Protein AF-X1B7K5-F1 (afdb_monomer)

Solvent-accessible surface area (backbone atoms only — not comparable to full-atom values): 12450 Å² total; per-residue (Å²): 112,70,67,58,55,54,50,53,52,48,42,58,51,44,72,74,32,97,50,28,46,80,51,83,64,75,50,72,41,57,56,67,60,36,50,75,73,24,50,74,76,71,66,44,48,46,47,36,28,35,20,78,72,79,65,53,61,42,54,48,93,78,49,95,52,90,44,31,90,88,76,65,29,58,51,48,78,73,40,83,40,67,28,62,40,76,49,60,59,69,98,57,88,46,84,90,22,42,30,26,44,31,64,53,66,62,64,48,51,64,80,37,43,68,60,48,39,61,78,68,66,59,60,86,61,34,32,42,34,37,67,46,69,25,25,36,57,59,79,68,68,45,75,71,89,80,32,56,48,65,49,75,46,79,49,71,52,74,47,63,59,80,91,48,44,69,60,51,50,55,49,50,53,51,53,56,54,48,51,46,44,75,72,66,50,57,69,92,81,57,59,77,45,74,54,51,84,92,72,45,56,97,88,52,93,75,56,72,48,112

InterPro domains:
  IPR002314 Aminoacyl-tRNA synthetase, class II (G/ P/ S/T) [PF00587] (97-195)
  IPR006195 Aminoacyl-tRNA synthetase, class II [PS50862] (1-210)
  IPR027031 Glycyl-tRNA synthetase/DNA polymerase subunit gamma-2 [PTHR10745] (66-167)
  IPR045864 Class II Aminoacyl-tRNA synthetase/Biotinyl protein ligase (BPL) and lipoyl protein ligase (LPL) [G3DSA:3.30.930.10] (1-210)
  IPR045864 Class II Aminoacyl-tRNA synthetase/Biotinyl protein ligase (BPL) and lipoyl protein ligase (LPL) [SSF55681] (2-210)

Secondary structure (DSSP, 8-state):
-HHHHHHHHHHHHHTS-TTEEEE---SEE-HHHHHHTTTTTTS-EEEEEEBTTT--EEEGGG-SSSB-TTT-PBBPPPEEEE-SEEEE-SSS-SSTTEEEE-S-SHHHHHHTHHHHHHHTT--SSEEEEEEEEEE---SS--TGGGS-SEEEEEEEEEE--GGGHHHHHHHHHHHHHHHHHHTT--GGG---EEPPTTTS-TT-SS-EE-

Sequence (210 aa):
MKNNIKKAWWQEMTRRQDDIVGLDAAILMSPKVWQASGHLTAGFADELVECKKCHHRFRKDFLEKNKCPDCGGELTKPRKFNLMMKTFVGPVENKASTAYLRAETCQGIYVNFKNILQSMRQKIPFGIAQIGKAFRNEINPKNFIYRTREFEQMEMQWFCHPKDASKFFNFWKKERLNWYLNLGIKKANLRIREVPKNELPHYAKRALDI

Foldseek 3Di:
DVVVVVVLLCCLQPVVDPFEAEDDFDQKDDVVLCVVVCLPPNDQWFFWKAFPPPRQIDGPVPDPDQADPPPRGGIDGTDTGRFWAWDFDDDDPDPVRIITGAQDDCSRVVVCVVVCCVVVVHDPFGKYKYKDKHATNDSDQDDPPPRDRIDIDIDMDTGHDPVCVVVVVVVVVVSVVVSCVVVVDDPVPDDKDWQDPVRDDPPDPTDIDD

Nearest PDB structures (foldseek):
  8u2q-assembly1_B  TM=9.671E-01  e=3.187E-25  Mycolicibacterium thermoresistibile ATCC 19527
  8slg-assembly1_B  TM=9.627E-01  e=5.775E-25  Mycolicibacterium thermoresistibile ATCC 19527
  8slf-assembly1_B  TM=9.759E-01  e=1.896E-24  Mycolicibacterium thermoresistibile ATCC 19527
  8slg-assembly1_A  TM=9.690E-01  e=2.012E-24  Mycolicibacterium thermoresistibile ATCC 19527
  8u2p-assembly1_A-2  TM=9.700E-01  e=7.469E-20  Mycobacterium tuberculosis

pLDDT: mean 92.2, std 6.35, range [61.28, 98.5]

Structure (mmCIF, N/CA/C/O backbone):
data_AF-X1B7K5-F1
#
_entry.id   AF-X1B7K5-F1
#
loop_
_atom_site.group_PDB
_atom_site.id
_atom_site.type_symbol
_atom_site.label_atom_id
_atom_site.label_alt_id
_atom_site.label_comp_id
_atom_site.label_asym_id
_atom_site.label_entity_id
_atom_site.label_seq_id
_atom_site.pdbx_PDB_ins_code
_atom_site.Cartn_x
_atom_site.Cartn_y
_atom_site.Cartn_z
_atom_site.occupancy
_atom_site.B_iso_or_equiv
_atom_site.auth_seq_id
_atom_site.auth_comp_id
_atom_site.auth_asym_id
_atom_site.auth_atom_id
_atom_site.pdbx_PDB_model_num
ATOM 1 N N . MET A 1 1 ? -21.025 -1.328 -8.981 1.00 91.25 1 MET A N 1
ATOM 2 C CA . MET A 1 1 ? -20.369 -2.302 -8.073 1.00 91.25 1 MET A CA 1
ATOM 3 C C . MET A 1 1 ? -19.168 -1.720 -7.318 1.00 91.25 1 MET A C 1
ATOM 5 O O . MET A 1 1 ? -19.252 -1.638 -6.102 1.00 91.25 1 MET A O 1
ATOM 9 N N . LYS A 1 2 ? -18.091 -1.259 -7.982 1.00 95.00 2 LYS A N 1
ATOM 10 C CA . LYS A 1 2 ? -16.869 -0.727 -7.324 1.00 95.00 2 LYS A CA 1
ATOM 11 C C . LYS A 1 2 ? -17.129 0.268 -6.179 1.00 95.00 2 LYS A C 1
ATOM 13 O O . LYS A 1 2 ? -16.618 0.095 -5.078 1.00 95.00 2 LYS A O 1
ATOM 18 N N . ASN A 1 3 ? -17.966 1.279 -6.421 1.00 97.12 3 ASN A N 1
ATOM 19 C CA . ASN A 1 3 ? -18.269 2.311 -5.421 1.00 97.12 3 ASN A CA 1
ATOM 20 C C . ASN A 1 3 ? -18.980 1.751 -4.177 1.00 97.12 3 ASN A C 1
ATOM 22 O O . ASN A 1 3 ? -18.756 2.255 -3.080 1.00 97.12 3 ASN A O 1
ATOM 26 N N . ASN A 1 4 ? -19.772 0.684 -4.323 1.00 97.38 4 ASN A N 1
ATOM 27 C CA . ASN A 1 4 ? -20.454 0.044 -3.196 1.00 97.38 4 ASN A CA 1
ATOM 28 C C . ASN A 1 4 ? -19.444 -0.653 -2.280 1.00 97.38 4 ASN A C 1
ATOM 30 O O . ASN A 1 4 ? -19.536 -0.514 -1.066 1.00 97.38 4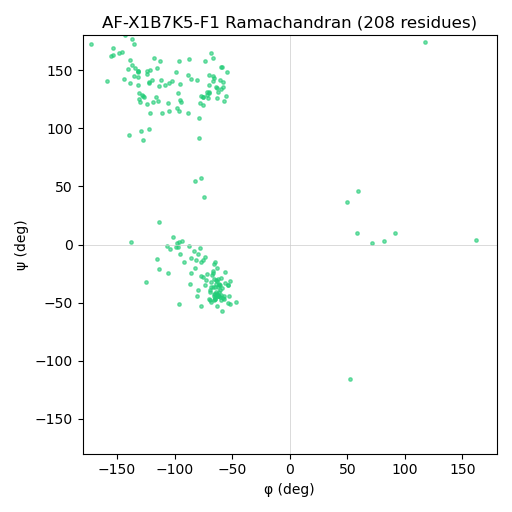 ASN A O 1
ATOM 34 N N . ILE A 1 5 ? -18.441 -1.324 -2.858 1.00 96.31 5 ILE A N 1
ATOM 35 C CA . ILE A 1 5 ? -17.359 -1.970 -2.101 1.00 96.31 5 ILE A CA 1
ATOM 36 C C . ILE A 1 5 ? -16.528 -0.917 -1.360 1.00 96.31 5 ILE A C 1
ATOM 38 O O . ILE A 1 5 ? -16.316 -1.048 -0.157 1.00 96.31 5 ILE A O 1
ATOM 42 N N . LYS A 1 6 ? -16.132 0.170 -2.044 1.00 97.38 6 LYS A N 1
ATOM 43 C CA . LYS A 1 6 ? -15.408 1.292 -1.417 1.00 97.38 6 LYS A CA 1
ATOM 44 C C . LYS A 1 6 ? -16.194 1.885 -0.248 1.00 97.38 6 LYS A C 1
ATOM 46 O O . LYS A 1 6 ? -15.639 2.082 0.827 1.00 97.38 6 LYS A O 1
ATOM 51 N N . LYS A 1 7 ? -17.492 2.142 -0.445 1.00 97.38 7 LYS A N 1
ATOM 52 C CA . LYS A 1 7 ? -18.372 2.684 0.596 1.00 97.38 7 LYS A CA 1
ATOM 53 C C . LYS A 1 7 ? -18.497 1.724 1.779 1.00 97.38 7 LYS A C 1
ATOM 55 O O . LYS A 1 7 ? -18.380 2.174 2.913 1.00 97.38 7 LYS A O 1
ATOM 60 N N . ALA A 1 8 ? -18.684 0.428 1.526 1.00 97.38 8 ALA A N 1
ATOM 61 C CA . ALA A 1 8 ? -18.783 -0.586 2.573 1.00 97.38 8 ALA A CA 1
ATOM 62 C C . ALA A 1 8 ? -17.490 -0.692 3.396 1.00 97.38 8 ALA A C 1
ATOM 64 O O . ALA A 1 8 ? -17.545 -0.716 4.622 1.00 97.38 8 ALA A O 1
ATOM 65 N N . TRP A 1 9 ? -16.326 -0.696 2.740 1.00 97.75 9 TRP A N 1
ATOM 66 C CA . TRP A 1 9 ? -15.037 -0.710 3.433 1.00 97.75 9 TRP A CA 1
ATOM 67 C C . TRP A 1 9 ? -14.806 0.575 4.231 1.00 97.75 9 TRP A C 1
ATOM 69 O O . TRP A 1 9 ? -14.404 0.518 5.387 1.00 97.75 9 TRP A O 1
ATOM 79 N N . TRP A 1 10 ? -15.109 1.739 3.648 1.00 97.62 10 TRP A N 1
ATOM 80 C CA . TRP A 1 10 ? -14.933 3.023 4.328 1.00 97.62 10 TRP A CA 1
ATOM 81 C C . TRP A 1 10 ? -15.814 3.138 5.569 1.00 97.62 10 TRP A C 1
ATOM 83 O O . TRP A 1 10 ? -15.346 3.584 6.612 1.00 97.62 10 TRP A O 1
ATOM 93 N N . GLN A 1 11 ? -17.076 2.705 5.481 1.00 96.31 11 GLN A N 1
ATOM 94 C CA . GLN A 1 11 ? -17.982 2.653 6.630 1.00 96.31 11 GLN A CA 1
ATOM 95 C C . GLN A 1 11 ? -17.452 1.723 7.724 1.00 96.31 11 GLN A C 1
ATOM 97 O O . GLN A 1 11 ? -17.460 2.107 8.890 1.00 96.31 11 GLN A O 1
ATOM 102 N N . GLU A 1 12 ? -16.955 0.544 7.347 1.00 96.19 12 GLU A N 1
ATOM 103 C CA . GLU A 1 12 ? -16.353 -0.407 8.282 1.00 96.19 12 GLU A CA 1
ATOM 104 C C . GLU A 1 12 ? -15.140 0.177 9.010 1.00 96.19 12 GLU A C 1
ATOM 106 O O . GLU A 1 12 ? -15.005 -0.004 10.213 1.00 96.19 12 GLU A O 1
ATOM 111 N N . MET A 1 13 ? -14.265 0.874 8.286 1.00 96.06 13 MET A N 1
ATOM 112 C CA . MET A 1 13 ? -13.037 1.415 8.860 1.00 96.06 13 MET A CA 1
ATOM 113 C C . MET A 1 13 ? -13.257 2.697 9.644 1.00 96.06 13 MET A C 1
ATOM 115 O O . MET A 1 13 ? -12.616 2.849 10.660 1.00 96.06 13 MET A O 1
ATOM 119 N N . THR A 1 14 ? -14.115 3.616 9.202 1.00 93.25 14 THR A N 1
ATOM 120 C CA . THR A 1 14 ? -14.156 4.984 9.769 1.00 93.25 14 THR A CA 1
ATOM 121 C C . THR A 1 14 ? -15.434 5.332 10.517 1.00 93.25 14 THR A C 1
ATOM 123 O O . THR A 1 14 ? -15.445 6.288 11.279 1.00 93.25 14 THR A O 1
ATOM 126 N N . ARG A 1 15 ? -16.543 4.622 10.270 1.00 89.75 15 ARG A N 1
ATOM 127 C CA . ARG A 1 15 ? -17.832 4.922 10.923 1.00 89.75 15 ARG A CA 1
ATOM 128 C C . ARG A 1 15 ? -18.204 3.924 12.006 1.00 89.75 15 ARG A C 1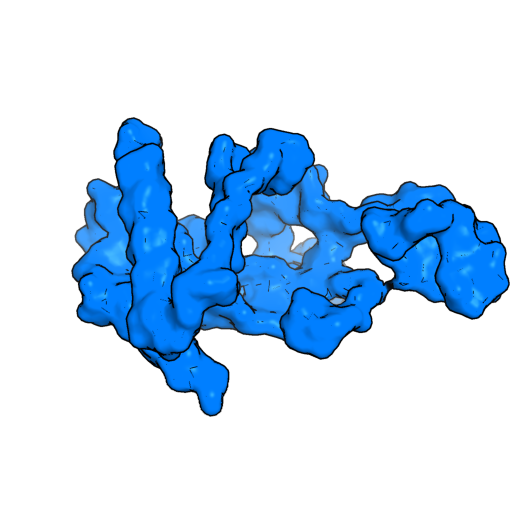
ATOM 130 O O . ARG A 1 15 ? -19.028 4.243 12.850 1.00 89.75 15 ARG A O 1
ATOM 137 N N . ARG A 1 16 ? -17.671 2.705 11.926 1.00 89.88 16 ARG A N 1
ATOM 138 C CA . ARG A 1 16 ? -17.885 1.637 12.914 1.00 89.88 16 ARG A CA 1
ATOM 139 C C . ARG A 1 16 ? -16.738 1.512 13.916 1.00 89.88 16 ARG A C 1
ATOM 141 O O . ARG A 1 16 ? -16.809 0.659 14.790 1.00 89.88 16 ARG A O 1
ATOM 148 N N . GLN A 1 17 ? -15.695 2.320 13.753 1.00 88.94 17 GLN A N 1
ATOM 149 C CA . GLN A 1 17 ? -14.533 2.378 14.628 1.00 88.94 17 GLN A CA 1
ATOM 150 C C . GLN A 1 17 ? -14.353 3.836 15.034 1.00 88.94 17 GLN A C 1
ATOM 152 O O . GLN A 1 17 ? -14.309 4.709 14.166 1.00 88.94 17 GLN A O 1
ATOM 157 N N . ASP A 1 18 ? -14.263 4.093 16.334 1.00 90.69 18 ASP A N 1
ATOM 158 C CA . ASP A 1 18 ? -14.131 5.454 16.870 1.00 90.69 18 ASP A CA 1
ATOM 159 C C . ASP A 1 18 ? -12.684 5.973 16.802 1.00 90.69 18 ASP A C 1
ATOM 161 O O . ASP A 1 18 ? -12.420 7.164 16.961 1.00 90.69 18 ASP A O 1
ATOM 165 N N . ASP A 1 19 ? -11.735 5.075 16.553 1.00 95.38 19 ASP A N 1
ATOM 166 C CA . ASP A 1 19 ? -10.294 5.285 16.650 1.00 95.38 19 ASP A CA 1
ATOM 167 C C . ASP A 1 19 ? -9.588 5.210 15.288 1.00 95.38 19 ASP A C 1
ATOM 169 O O . ASP A 1 19 ? -8.372 5.044 15.225 1.00 95.38 19 ASP A O 1
ATOM 173 N N . ILE A 1 20 ? -10.323 5.364 14.180 1.00 97.81 20 ILE A N 1
ATOM 174 C CA . ILE A 1 20 ? -9.756 5.395 12.826 1.00 97.81 20 ILE A CA 1
ATOM 175 C C . ILE A 1 20 ? -10.138 6.677 12.095 1.00 97.81 20 ILE A C 1
ATOM 177 O O . ILE A 1 20 ? -11.303 6.953 11.811 1.00 97.81 20 ILE A O 1
ATOM 181 N N . VAL A 1 21 ? -9.116 7.423 11.689 1.00 97.56 21 VAL A N 1
ATOM 182 C CA . VAL A 1 21 ? -9.263 8.664 10.927 1.00 97.56 21 VAL A CA 1
ATOM 183 C C . VAL A 1 21 ? -9.130 8.395 9.428 1.00 97.56 21 VAL A C 1
ATOM 185 O O . VAL A 1 21 ? -8.245 7.665 8.988 1.00 97.56 21 VAL A O 1
ATOM 188 N N . GLY A 1 22 ? -9.983 9.019 8.616 1.00 97.12 22 GLY A N 1
ATOM 189 C CA . GLY A 1 22 ? -9.843 9.010 7.158 1.00 97.12 22 GLY A CA 1
ATOM 190 C C . GLY A 1 22 ? -8.810 10.021 6.646 1.00 97.12 22 GLY A C 1
ATOM 191 O O . GLY A 1 22 ? -8.750 11.148 7.131 1.00 97.12 22 GLY A O 1
ATOM 192 N N . LEU A 1 23 ? -8.040 9.643 5.626 1.00 97.56 23 LEU A N 1
ATOM 193 C CA . LEU A 1 23 ? -7.095 10.507 4.912 1.00 97.56 23 LEU A CA 1
ATOM 194 C C . LEU A 1 23 ? -7.274 10.373 3.393 1.00 97.56 23 LEU A C 1
ATOM 196 O O . LEU A 1 23 ? -7.594 9.294 2.893 1.00 97.56 23 LEU A O 1
ATOM 200 N N . ASP A 1 24 ? -6.994 11.456 2.667 1.00 97.44 24 ASP A N 1
ATOM 201 C CA . ASP A 1 24 ? -6.735 11.436 1.225 1.00 97.44 24 ASP A CA 1
ATOM 202 C C . ASP A 1 24 ? -5.433 12.192 0.915 1.00 97.44 24 ASP A C 1
ATOM 204 O O . ASP A 1 24 ? -5.386 13.422 0.892 1.00 97.44 24 ASP A O 1
ATOM 208 N N . ALA A 1 25 ? -4.335 11.450 0.761 1.00 97.44 25 ALA A N 1
ATOM 209 C CA . ALA A 1 25 ? -3.028 12.009 0.441 1.00 97.44 25 ALA A CA 1
ATOM 210 C C . ALA A 1 25 ? -2.809 12.151 -1.074 1.00 97.44 25 ALA A C 1
ATOM 212 O O . ALA A 1 25 ? -3.395 11.434 -1.889 1.00 97.44 25 ALA A O 1
ATOM 213 N N . ALA A 1 26 ? -1.859 13.007 -1.454 1.00 96.88 26 ALA A N 1
ATOM 214 C CA . ALA A 1 26 ? -1.451 13.191 -2.844 1.00 96.88 26 ALA A CA 1
ATOM 215 C C . ALA A 1 26 ? -0.917 11.897 -3.498 1.00 96.88 26 ALA A C 1
ATOM 217 O O . ALA A 1 26 ? -0.375 11.003 -2.841 1.00 96.88 26 ALA A O 1
ATOM 218 N N . ILE A 1 27 ? -1.055 11.814 -4.826 1.00 97.50 27 ILE A N 1
ATOM 219 C CA . ILE A 1 27 ? -0.468 10.745 -5.653 1.00 97.50 27 ILE A CA 1
ATOM 220 C C . ILE A 1 27 ? 1.008 11.026 -5.947 1.00 97.50 27 ILE A C 1
ATOM 222 O O . ILE A 1 27 ? 1.831 10.113 -5.878 1.00 97.50 27 ILE A O 1
ATOM 226 N N . LEU A 1 28 ? 1.328 12.274 -6.296 1.00 96.88 28 LEU A N 1
ATOM 227 C CA . LEU A 1 28 ? 2.693 12.715 -6.556 1.00 96.88 28 LEU A CA 1
ATOM 228 C C . LEU A 1 28 ? 3.412 12.921 -5.229 1.00 96.88 28 LEU A C 1
ATOM 230 O O . LEU A 1 28 ? 2.973 13.711 -4.395 1.00 96.88 28 LEU A O 1
ATOM 234 N N . MET A 1 29 ? 4.522 12.213 -5.037 1.00 95.69 29 MET A N 1
ATOM 235 C CA . MET A 1 29 ? 5.291 12.281 -3.797 1.00 95.69 29 MET A CA 1
ATOM 236 C C . MET A 1 29 ? 6.783 12.476 -4.062 1.00 95.69 29 MET A C 1
ATOM 238 O O . MET A 1 29 ? 7.336 11.996 -5.057 1.00 95.69 29 MET A O 1
ATOM 242 N N . SER A 1 30 ? 7.435 13.171 -3.127 1.00 94.25 30 SER A N 1
ATOM 243 C CA . SER A 1 30 ? 8.867 13.466 -3.177 1.00 94.25 30 SER A CA 1
ATOM 244 C C . SER A 1 30 ? 9.714 12.183 -3.196 1.00 94.25 30 SER A C 1
ATOM 246 O O . SER A 1 30 ? 9.426 11.255 -2.435 1.00 94.25 30 SER A O 1
ATOM 248 N N . PRO A 1 31 ? 10.823 12.143 -3.961 1.00 94.12 31 PRO A N 1
ATOM 249 C CA . PRO A 1 31 ? 11.783 11.037 -3.951 1.00 94.12 31 PRO A CA 1
ATOM 250 C C . PRO A 1 31 ? 12.282 10.666 -2.554 1.00 94.12 31 PRO A C 1
ATOM 252 O O . PRO A 1 31 ? 12.540 9.495 -2.290 1.00 94.12 31 PRO A O 1
ATOM 255 N N . LYS A 1 32 ? 12.377 11.646 -1.644 1.00 94.38 32 LYS A N 1
ATOM 256 C CA . LYS A 1 32 ? 12.847 11.434 -0.268 1.00 94.38 32 LYS A CA 1
ATOM 257 C C . LYS A 1 32 ? 11.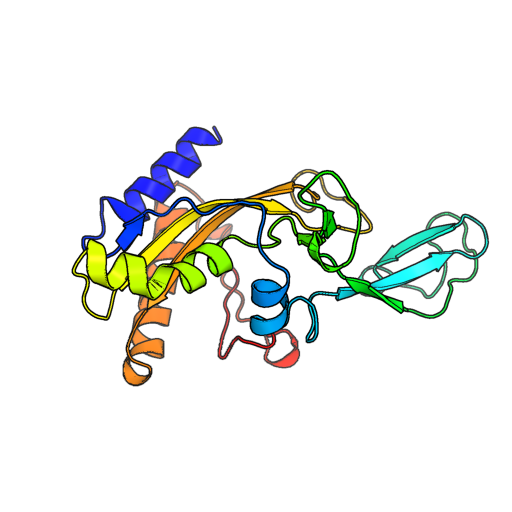965 10.450 0.507 1.00 94.38 32 LYS A C 1
ATOM 259 O O . LYS A 1 32 ? 12.485 9.656 1.282 1.00 94.38 32 LYS A O 1
ATOM 264 N N . VAL A 1 33 ? 10.653 10.449 0.256 1.00 95.00 33 VAL A N 1
ATOM 265 C CA . VAL A 1 33 ? 9.707 9.512 0.891 1.00 95.00 33 VAL A CA 1
ATOM 266 C C . VAL A 1 33 ? 10.002 8.073 0.458 1.00 95.00 33 VAL A C 1
ATOM 268 O O . VAL A 1 33 ? 10.042 7.149 1.271 1.00 95.00 33 VAL A O 1
ATOM 271 N N . TRP A 1 34 ? 10.284 7.880 -0.829 1.00 93.25 34 TRP A N 1
ATOM 272 C CA . TRP A 1 34 ? 10.566 6.567 -1.416 1.00 93.25 34 TRP A CA 1
ATOM 273 C C . TRP A 1 34 ? 11.977 6.059 -1.103 1.00 93.25 34 TRP A C 1
ATOM 275 O O . TRP A 1 34 ? 12.203 4.852 -1.046 1.00 93.25 34 TRP A O 1
ATOM 285 N N . GLN A 1 35 ? 12.929 6.965 -0.865 1.00 92.12 35 GLN A N 1
ATOM 286 C CA . GLN A 1 35 ? 14.242 6.621 -0.314 1.00 92.12 35 GLN A CA 1
ATOM 287 C C . GLN A 1 35 ? 14.117 6.154 1.138 1.00 92.12 35 GLN A C 1
ATOM 289 O O . GLN A 1 35 ? 14.614 5.082 1.468 1.00 92.12 35 GLN A O 1
ATOM 294 N N . ALA A 1 36 ? 13.408 6.914 1.980 1.00 92.38 36 ALA A N 1
ATOM 295 C CA . ALA A 1 36 ? 13.235 6.598 3.398 1.00 92.38 36 ALA A CA 1
ATOM 296 C C . ALA A 1 36 ? 12.493 5.271 3.632 1.00 92.38 36 ALA A C 1
ATOM 298 O O . ALA A 1 36 ? 12.843 4.521 4.536 1.00 92.38 36 ALA A O 1
ATOM 299 N N . SER A 1 37 ? 11.501 4.954 2.797 1.00 91.50 37 SER A N 1
ATOM 300 C CA . SER A 1 37 ? 10.759 3.682 2.862 1.00 91.50 37 SER A CA 1
ATOM 301 C C . SER A 1 37 ? 11.489 2.494 2.218 1.00 91.50 37 SER A C 1
ATOM 303 O O . SER A 1 37 ? 11.038 1.352 2.322 1.00 91.50 37 SER A O 1
ATOM 305 N N . GLY A 1 38 ? 12.610 2.737 1.533 1.00 89.12 38 GLY A N 1
ATOM 306 C CA . GLY A 1 38 ? 13.383 1.700 0.851 1.00 89.12 38 GLY A CA 1
ATOM 307 C C . GLY A 1 38 ? 12.858 1.301 -0.533 1.00 89.12 38 GLY A C 1
ATOM 308 O O . GLY A 1 38 ? 13.449 0.438 -1.178 1.00 89.12 38 GLY A O 1
ATOM 309 N N . HIS A 1 39 ? 11.808 1.942 -1.052 1.00 90.00 39 HIS A N 1
ATOM 310 C CA . HIS A 1 39 ? 11.288 1.664 -2.399 1.00 90.00 39 HIS A CA 1
ATOM 311 C C . HIS A 1 39 ? 12.310 1.960 -3.506 1.00 90.00 39 HIS A C 1
ATOM 313 O O . HIS A 1 39 ? 12.324 1.303 -4.546 1.00 90.00 39 HIS A O 1
ATOM 319 N N . LEU A 1 40 ? 13.206 2.926 -3.289 1.00 86.38 40 LEU A N 1
ATOM 320 C CA . LEU A 1 40 ? 14.266 3.241 -4.253 1.00 86.38 40 LEU A CA 1
ATOM 321 C C . LEU A 1 40 ? 15.579 2.482 -4.010 1.00 86.38 40 LEU A C 1
ATOM 323 O O . LEU A 1 40 ? 16.416 2.455 -4.908 1.00 86.38 40 LEU A O 1
ATOM 327 N N . THR A 1 41 ? 15.773 1.864 -2.839 1.00 74.62 41 THR A N 1
ATOM 328 C CA . THR A 1 41 ? 17.085 1.340 -2.406 1.00 74.62 41 THR A CA 1
ATOM 329 C C . THR A 1 41 ? 17.089 -0.142 -2.025 1.00 74.62 41 THR A C 1
ATOM 331 O O . THR A 1 41 ? 18.099 -0.806 -2.240 1.00 74.62 41 THR A O 1
ATOM 334 N N . ALA A 1 42 ? 15.993 -0.675 -1.479 1.00 61.28 42 ALA A N 1
ATOM 335 C CA . ALA A 1 42 ? 16.009 -1.912 -0.698 1.00 61.28 42 ALA A CA 1
ATOM 336 C C . ALA A 1 42 ? 15.229 -3.093 -1.297 1.00 61.28 42 ALA A C 1
ATOM 338 O O . ALA A 1 42 ? 15.426 -4.210 -0.830 1.00 61.28 42 ALA A O 1
ATOM 339 N N . GLY A 1 43 ? 14.383 -2.917 -2.322 1.00 64.88 43 GLY A N 1
ATOM 340 C CA . GLY A 1 43 ? 13.682 -4.093 -2.864 1.00 64.88 43 GLY A CA 1
ATOM 341 C C . GLY A 1 43 ? 12.431 -3.900 -3.710 1.00 64.88 43 GLY A C 1
ATOM 342 O O . GLY A 1 43 ? 11.855 -4.903 -4.111 1.00 64.88 43 GLY A O 1
ATOM 343 N N . PHE A 1 44 ? 11.998 -2.677 -4.037 1.00 72.56 44 PHE A N 1
ATOM 344 C CA . PHE A 1 44 ? 10.844 -2.490 -4.934 1.00 72.56 44 PHE A CA 1
ATOM 345 C C . PHE A 1 44 ? 11.243 -2.603 -6.415 1.00 72.56 44 PHE A C 1
ATOM 347 O O . PHE A 1 44 ? 11.066 -1.685 -7.221 1.00 72.56 44 PHE A O 1
ATOM 354 N N . ALA A 1 45 ? 11.875 -3.723 -6.754 1.00 80.25 45 ALA A N 1
ATOM 355 C CA . ALA A 1 45 ? 12.378 -3.997 -8.083 1.00 80.25 45 ALA A CA 1
ATOM 356 C C . ALA A 1 45 ? 12.236 -5.474 -8.429 1.00 80.25 45 ALA A C 1
ATOM 358 O O . ALA A 1 45 ? 12.507 -6.339 -7.601 1.00 80.25 45 ALA A O 1
ATOM 359 N N . ASP A 1 46 ? 11.900 -5.734 -9.683 1.00 82.06 46 ASP A N 1
ATOM 360 C CA . ASP A 1 46 ? 11.848 -7.082 -10.229 1.00 82.06 46 ASP A CA 1
ATOM 361 C C . ASP A 1 46 ? 13.135 -7.445 -10.960 1.00 82.06 46 ASP A C 1
ATOM 363 O O . ASP A 1 46 ? 13.842 -6.575 -11.480 1.00 82.06 46 ASP A O 1
ATOM 367 N N . GLU A 1 47 ? 13.389 -8.745 -11.099 1.00 85.62 47 GLU A N 1
ATOM 368 C CA . GLU A 1 47 ? 14.369 -9.240 -12.059 1.00 85.62 47 GLU A CA 1
ATOM 369 C C . GLU A 1 47 ? 13.769 -9.254 -13.472 1.00 85.62 47 GLU A C 1
ATOM 371 O O . GLU A 1 47 ? 12.899 -10.057 -13.812 1.00 85.62 47 GLU A O 1
ATOM 376 N N . LEU A 1 48 ? 14.256 -8.341 -14.305 1.00 88.12 48 LEU A N 1
ATOM 377 C CA . LEU A 1 48 ? 13.875 -8.170 -15.699 1.00 88.12 48 LEU A CA 1
ATOM 378 C C . LEU A 1 48 ? 14.881 -8.882 -16.605 1.00 88.12 48 LEU A C 1
ATOM 380 O O . LEU A 1 48 ? 16.087 -8.643 -16.512 1.00 88.12 48 LEU A O 1
ATOM 384 N N . VAL A 1 49 ? 14.377 -9.683 -17.538 1.00 89.69 49 VAL A N 1
ATOM 385 C CA . VAL A 1 49 ? 15.148 -10.254 -18.650 1.00 89.69 49 VAL A CA 1
ATOM 386 C C . VAL A 1 49 ? 14.542 -9.829 -19.983 1.00 89.69 49 VAL A C 1
ATOM 388 O O . VAL A 1 49 ? 13.339 -9.584 -20.087 1.00 89.69 49 VAL A O 1
ATOM 391 N N . GLU A 1 50 ? 15.378 -9.723 -21.008 1.00 90.94 50 GLU A N 1
ATOM 392 C CA . GLU A 1 50 ? 14.980 -9.344 -22.362 1.00 90.94 50 GLU A CA 1
ATOM 393 C C . GLU A 1 50 ? 15.379 -10.447 -23.345 1.00 90.94 50 GLU A C 1
ATOM 395 O O . GLU A 1 50 ? 16.459 -11.023 -23.232 1.00 90.94 50 GLU A O 1
ATOM 400 N N . CYS A 1 51 ? 14.518 -10.773 -24.307 1.00 91.19 51 CYS A N 1
ATOM 401 C CA . CYS A 1 51 ? 14.894 -11.682 -25.383 1.00 91.19 51 CYS A CA 1
ATOM 402 C C . CYS A 1 51 ? 15.804 -10.975 -26.388 1.00 91.19 51 CYS A C 1
ATOM 404 O O . CYS A 1 51 ? 15.410 -9.969 -26.968 1.00 91.19 51 CYS A O 1
ATOM 406 N N . LYS A 1 52 ? 16.973 -11.552 -26.682 1.00 91.75 52 LYS A N 1
ATOM 407 C CA . LYS A 1 52 ? 17.912 -11.002 -27.675 1.00 91.75 52 LYS A CA 1
ATOM 408 C C . LYS A 1 52 ? 17.375 -11.021 -29.116 1.00 91.75 52 LYS A C 1
ATOM 410 O O . LYS A 1 52 ? 17.943 -10.359 -29.970 1.00 91.75 52 LYS A O 1
ATOM 415 N N . LYS A 1 53 ? 16.323 -11.807 -29.394 1.00 91.75 53 LYS A N 1
ATOM 416 C CA . LYS A 1 53 ? 15.744 -11.978 -30.738 1.00 91.75 53 LYS A CA 1
ATOM 417 C C . LYS A 1 53 ? 14.540 -11.068 -30.990 1.00 91.75 53 LYS A C 1
ATOM 419 O O . LYS A 1 53 ? 14.498 -10.401 -32.012 1.00 91.75 53 LYS A O 1
ATOM 424 N N . CYS A 1 54 ? 13.551 -11.063 -30.092 1.00 91.81 54 CYS A N 1
ATOM 425 C CA . CYS A 1 54 ? 12.320 -10.276 -30.262 1.00 91.81 54 CYS A CA 1
ATOM 426 C C . CYS A 1 54 ? 12.236 -9.038 -29.358 1.00 91.81 54 CYS A C 1
ATOM 428 O O . CYS A 1 54 ? 11.239 -8.326 -29.405 1.00 91.81 54 CYS A O 1
ATOM 430 N N . HIS A 1 55 ? 13.232 -8.797 -28.499 1.00 89.44 55 HIS A N 1
ATOM 431 C CA . HIS A 1 55 ? 13.273 -7.684 -27.537 1.00 89.44 55 HIS A CA 1
ATOM 432 C C . HIS A 1 55 ? 12.109 -7.625 -26.538 1.00 89.44 55 HIS A C 1
ATOM 434 O O . HIS A 1 55 ? 11.981 -6.669 -25.767 1.00 89.44 55 HIS A O 1
ATOM 440 N N . HIS A 1 56 ? 11.276 -8.668 -26.483 1.00 87.94 56 HIS A N 1
ATOM 441 C CA . HIS A 1 56 ? 10.247 -8.783 -25.464 1.00 87.94 56 HIS A CA 1
ATOM 442 C C . HIS A 1 56 ? 10.875 -8.951 -24.085 1.00 87.94 56 HIS A C 1
ATOM 444 O O . HIS A 1 56 ? 11.906 -9.605 -23.899 1.00 87.94 56 HIS A O 1
ATOM 450 N N . ARG A 1 57 ? 10.216 -8.328 -23.115 1.00 89.12 57 ARG A N 1
ATOM 451 C CA . ARG A 1 57 ? 10.658 -8.220 -21.734 1.00 89.12 57 ARG A CA 1
ATOM 452 C C . ARG A 1 57 ? 9.787 -9.090 -20.849 1.00 89.12 57 ARG A C 1
ATOM 454 O O . ARG A 1 57 ? 8.564 -9.103 -20.991 1.00 89.12 57 ARG A O 1
ATOM 461 N N . PHE A 1 58 ? 10.432 -9.789 -19.929 1.00 86.75 58 PHE A N 1
ATOM 462 C CA . PHE A 1 58 ? 9.778 -10.724 -19.028 1.00 86.75 58 PHE A CA 1
ATOM 463 C C . PHE A 1 58 ? 10.304 -10.530 -17.612 1.00 86.75 58 PHE A C 1
ATOM 465 O O . PHE A 1 58 ? 11.493 -10.262 -17.410 1.00 86.75 58 PHE A O 1
ATOM 472 N N . ARG A 1 59 ? 9.424 -10.700 -16.625 1.00 84.75 59 ARG A N 1
ATOM 473 C CA . ARG A 1 59 ? 9.855 -10.907 -15.242 1.00 84.75 59 ARG A CA 1
ATOM 474 C C . ARG A 1 59 ? 10.383 -12.333 -15.104 1.00 84.75 59 ARG A C 1
ATOM 476 O O . ARG A 1 59 ? 9.684 -13.281 -15.463 1.00 84.75 59 ARG A O 1
ATOM 483 N N . LYS A 1 60 ? 11.603 -12.471 -14.590 1.00 84.44 60 LYS A N 1
ATOM 484 C CA . LYS A 1 60 ? 12.316 -13.748 -14.492 1.00 84.44 60 LYS A CA 1
ATOM 485 C C . LYS A 1 60 ? 11.552 -14.791 -13.674 1.00 84.44 60 LYS A C 1
ATOM 487 O O . LYS A 1 60 ? 11.511 -15.943 -14.080 1.00 84.44 60 LYS A O 1
ATOM 492 N N . ASP A 1 61 ? 10.876 -14.378 -12.604 1.00 82.56 61 ASP A N 1
ATOM 493 C CA . ASP A 1 61 ? 10.150 -15.289 -11.704 1.00 82.56 61 ASP A CA 1
ATOM 494 C C . ASP A 1 61 ? 8.957 -16.002 -12.365 1.00 82.56 61 ASP A C 1
ATOM 496 O O . ASP A 1 61 ? 8.446 -16.977 -11.823 1.00 82.56 61 ASP A O 1
ATOM 500 N N . PHE A 1 62 ? 8.500 -15.539 -13.537 1.00 81.31 62 PHE A N 1
ATOM 501 C CA . PHE A 1 62 ? 7.439 -16.204 -14.312 1.00 81.31 62 PHE A CA 1
ATOM 502 C C . PHE A 1 62 ? 7.959 -17.019 -15.490 1.00 81.31 62 PHE A C 1
ATOM 504 O O . PHE A 1 62 ? 7.163 -17.491 -16.302 1.00 81.31 62 PHE A O 1
ATOM 511 N N . LEU A 1 63 ? 9.274 -17.160 -15.623 1.00 83.31 63 LEU A N 1
ATOM 512 C CA . LEU A 1 63 ? 9.873 -17.989 -16.651 1.00 83.31 63 LEU A CA 1
ATOM 513 C C . LEU A 1 63 ? 10.241 -19.345 -16.059 1.00 83.31 63 LEU A C 1
ATOM 515 O O . LEU A 1 63 ? 11.108 -19.449 -15.201 1.00 83.31 63 LEU A O 1
ATOM 519 N N . GLU A 1 64 ? 9.616 -20.401 -16.573 1.00 78.44 64 GLU A N 1
ATOM 520 C CA . GLU A 1 64 ? 9.963 -21.781 -16.207 1.00 78.44 64 GLU A CA 1
ATOM 521 C C . GLU A 1 64 ? 11.308 -22.219 -16.806 1.00 78.44 64 GLU A C 1
ATOM 523 O O . GLU A 1 64 ? 11.976 -23.115 -16.294 1.00 78.44 64 GLU A O 1
ATOM 528 N N . LYS A 1 65 ? 11.710 -21.599 -17.922 1.00 80.69 65 LYS A N 1
ATOM 529 C CA . LYS A 1 65 ? 12.933 -21.910 -18.670 1.00 80.69 65 LYS A CA 1
ATOM 530 C C . LYS A 1 65 ? 13.687 -20.620 -18.976 1.00 80.69 65 LYS A C 1
ATOM 532 O O . LYS A 1 65 ? 13.076 -19.595 -19.260 1.00 80.69 65 LYS A O 1
ATOM 537 N N . ASN A 1 66 ? 15.015 -20.694 -19.052 1.00 82.12 66 ASN A N 1
ATOM 538 C CA . ASN A 1 66 ? 15.876 -19.581 -19.482 1.00 82.12 66 ASN A CA 1
ATOM 539 C C . ASN A 1 66 ? 15.823 -19.330 -21.009 1.00 82.12 66 ASN A C 1
ATOM 541 O O . ASN A 1 66 ? 16.846 -19.100 -21.651 1.00 82.12 66 ASN A O 1
ATOM 545 N N . LYS A 1 67 ? 14.632 -19.403 -21.612 1.00 88.69 67 LYS A N 1
ATOM 546 C CA . LYS A 1 67 ? 14.380 -19.133 -23.032 1.00 88.69 67 LYS A CA 1
ATOM 547 C C . LYS A 1 67 ? 13.143 -18.261 -23.182 1.00 88.69 67 LYS A C 1
ATOM 549 O O . LYS A 1 67 ? 12.235 -18.312 -22.357 1.00 88.69 67 LYS A O 1
ATOM 554 N N . CYS A 1 68 ? 13.103 -17.470 -24.249 1.00 87.25 68 CYS A N 1
ATOM 555 C CA . CYS A 1 68 ? 11.945 -16.646 -24.559 1.00 87.25 68 CYS A CA 1
ATOM 556 C C . CYS A 1 68 ? 10.710 -17.526 -24.829 1.00 87.25 68 CYS A C 1
ATOM 558 O O . CYS A 1 68 ? 10.786 -18.391 -25.706 1.00 87.25 68 CYS A O 1
ATOM 560 N N . PRO A 1 69 ? 9.581 -17.298 -24.135 1.00 88.31 69 PRO A N 1
ATOM 561 C CA . PRO A 1 69 ? 8.363 -18.081 -24.334 1.00 88.31 69 PRO A CA 1
ATOM 562 C C . PRO A 1 69 ? 7.727 -17.845 -25.711 1.00 88.31 69 PRO A C 1
ATOM 564 O O . PRO A 1 69 ? 7.073 -18.739 -26.232 1.00 88.31 69 PRO A O 1
ATOM 567 N N . ASP A 1 70 ? 7.959 -16.679 -26.318 1.00 88.50 70 ASP A N 1
ATOM 568 C CA . ASP A 1 70 ? 7.287 -16.291 -27.563 1.00 88.50 70 ASP A CA 1
ATOM 569 C C . ASP A 1 70 ? 8.018 -16.802 -28.815 1.00 88.50 70 ASP A C 1
ATOM 571 O O . ASP A 1 70 ? 7.390 -17.105 -29.823 1.00 88.50 70 ASP A O 1
ATOM 575 N N . CYS A 1 71 ? 9.354 -16.879 -28.781 1.00 90.50 71 CYS A N 1
ATOM 576 C CA . CYS A 1 71 ? 10.155 -17.207 -29.971 1.00 90.50 71 CYS A CA 1
ATOM 577 C C . CYS A 1 71 ? 11.311 -18.192 -29.731 1.00 90.50 71 CYS A C 1
ATOM 579 O O . CYS A 1 71 ? 12.095 -18.450 -30.647 1.00 90.50 71 CYS A O 1
ATOM 581 N N . GLY A 1 72 ? 11.478 -18.695 -28.504 1.00 89.25 72 GLY A N 1
ATOM 582 C CA . GLY A 1 72 ? 12.546 -19.630 -28.132 1.00 89.25 72 GLY A CA 1
ATOM 583 C C . GLY A 1 72 ? 13.959 -19.034 -28.068 1.00 89.25 72 GLY A C 1
ATOM 584 O O . GLY A 1 72 ? 14.907 -19.765 -27.781 1.00 89.25 72 GLY A O 1
ATOM 585 N N . GLY A 1 73 ? 14.116 -17.729 -28.324 1.00 90.00 73 GLY A N 1
ATOM 586 C CA . GLY A 1 73 ? 15.406 -17.035 -28.320 1.00 90.00 73 GLY A CA 1
ATOM 587 C C . GLY A 1 73 ? 16.074 -16.953 -26.942 1.00 90.00 73 GLY A C 1
ATOM 588 O O . GLY A 1 73 ? 15.423 -17.078 -25.902 1.00 90.00 73 GLY A O 1
ATOM 589 N N . GLU A 1 74 ? 17.384 -16.708 -26.942 1.00 92.44 74 GLU A N 1
ATOM 590 C CA . GLU A 1 74 ? 18.187 -16.533 -25.726 1.00 92.44 74 GLU A CA 1
ATOM 591 C C . GLU A 1 74 ? 17.795 -15.248 -24.971 1.00 92.44 74 GLU A C 1
ATOM 593 O O . GLU A 1 74 ? 17.452 -14.226 -25.578 1.00 92.44 74 GLU A O 1
ATOM 598 N N . LEU A 1 75 ? 17.849 -15.301 -23.640 1.00 92.69 75 LEU A N 1
ATOM 599 C CA . LEU A 1 75 ? 17.532 -14.185 -22.751 1.00 92.69 75 LEU A CA 1
ATOM 600 C C . LEU A 1 75 ? 18.806 -13.475 -22.274 1.00 92.69 75 LEU A C 1
ATOM 602 O O . LEU A 1 75 ? 19.861 -14.088 -22.112 1.00 92.69 75 LEU A O 1
ATOM 606 N N . THR A 1 76 ? 18.718 -12.170 -22.032 1.00 91.81 76 THR A N 1
ATOM 607 C CA . THR A 1 76 ? 19.795 -11.401 -21.399 1.00 91.81 76 THR A CA 1
ATOM 608 C C . THR A 1 76 ? 19.982 -11.804 -19.939 1.00 91.81 76 THR A C 1
ATOM 610 O O . THR A 1 76 ? 19.092 -12.380 -19.309 1.00 91.81 76 THR A O 1
ATOM 613 N N . LYS A 1 77 ? 21.124 -11.417 -19.356 1.00 90.19 77 LYS A N 1
ATOM 614 C CA . LYS A 1 77 ? 21.315 -11.517 -17.905 1.00 90.19 77 LYS A CA 1
ATOM 615 C C . LYS A 1 77 ? 20.219 -10.720 -17.173 1.00 90.19 77 LYS A C 1
ATOM 617 O O . LYS A 1 77 ? 19.872 -9.627 -17.637 1.00 90.19 77 LYS A O 1
ATOM 622 N N . PRO A 1 78 ? 19.684 -11.240 -16.055 1.00 89.06 78 PRO A N 1
ATOM 623 C CA . PRO A 1 78 ? 18.714 -10.520 -15.242 1.00 89.06 78 PRO A CA 1
ATOM 624 C C . PRO A 1 78 ? 19.266 -9.181 -14.755 1.00 89.06 78 PRO A C 1
ATOM 626 O O . PRO A 1 78 ? 20.403 -9.102 -14.288 1.00 89.06 78 PRO A O 1
ATOM 629 N N . ARG A 1 79 ? 18.449 -8.131 -14.847 1.00 86.50 79 ARG A N 1
ATOM 630 C CA . ARG A 1 79 ? 18.733 -6.803 -14.286 1.00 86.50 79 ARG A CA 1
ATOM 631 C C . ARG A 1 79 ? 17.608 -6.380 -13.353 1.00 86.50 79 ARG A C 1
ATOM 633 O O . ARG A 1 79 ? 16.450 -6.691 -13.613 1.00 86.50 79 ARG A O 1
ATOM 640 N N . LYS A 1 80 ? 17.935 -5.634 -12.297 1.00 84.25 80 LYS A N 1
ATOM 641 C CA . LYS A 1 80 ? 16.917 -5.069 -11.404 1.00 84.25 80 LYS A CA 1
ATOM 642 C C . LYS A 1 80 ? 16.169 -3.940 -12.109 1.00 84.25 80 LYS A C 1
ATOM 644 O O . LYS A 1 80 ? 16.790 -3.019 -12.637 1.00 84.25 80 LYS A O 1
ATOM 649 N N . PHE A 1 81 ? 14.845 -4.003 -12.093 1.00 83.50 81 PHE A N 1
ATOM 650 C CA . PHE A 1 81 ? 13.960 -2.998 -12.665 1.00 83.50 81 PHE A CA 1
ATOM 651 C C . PHE A 1 81 ? 13.037 -2.443 -11.585 1.00 83.50 81 PHE A C 1
ATOM 653 O O . PHE A 1 81 ? 12.204 -3.173 -11.057 1.00 83.50 81 PHE A O 1
ATOM 660 N N . ASN A 1 82 ? 13.197 -1.162 -11.241 1.00 84.62 82 ASN A N 1
ATOM 661 C CA . ASN A 1 82 ? 12.369 -0.523 -10.220 1.00 84.62 82 ASN A CA 1
ATOM 662 C C . ASN A 1 82 ? 10.933 -0.335 -10.733 1.00 84.62 82 ASN A C 1
ATOM 664 O O . ASN A 1 82 ? 10.719 0.185 -11.829 1.00 84.62 82 ASN A O 1
ATOM 668 N N . LEU A 1 83 ? 9.962 -0.744 -9.921 1.00 87.81 83 LEU A N 1
ATOM 669 C CA . LEU A 1 83 ? 8.542 -0.697 -10.259 1.00 87.81 83 LEU A CA 1
ATOM 670 C C . LEU A 1 83 ? 7.888 0.673 -10.015 1.00 87.81 83 LEU A C 1
ATOM 672 O O . LEU A 1 83 ? 6.725 0.863 -10.365 1.00 87.81 83 LEU A O 1
ATOM 676 N N . MET A 1 84 ? 8.591 1.641 -9.431 1.00 92.88 84 MET A N 1
ATOM 677 C CA . MET A 1 84 ? 8.090 3.004 -9.256 1.00 92.88 84 MET A CA 1
ATOM 678 C C . MET A 1 84 ? 7.995 3.730 -10.603 1.00 92.88 84 MET A C 1
ATOM 680 O O . MET A 1 84 ? 8.921 3.703 -11.416 1.00 92.88 84 MET A O 1
ATOM 684 N N . MET A 1 85 ? 6.900 4.458 -10.820 1.00 93.81 85 MET A N 1
ATOM 685 C CA . MET A 1 85 ? 6.762 5.341 -11.979 1.00 93.81 85 MET A CA 1
ATOM 686 C C . MET A 1 85 ? 7.315 6.729 -11.659 1.00 93.81 85 MET A C 1
ATOM 688 O O . MET A 1 85 ? 6.772 7.450 -10.819 1.00 93.81 85 MET A O 1
ATOM 692 N N . LYS A 1 86 ? 8.410 7.091 -12.329 1.00 93.25 86 LYS A N 1
ATOM 693 C CA . LYS A 1 86 ? 9.075 8.389 -12.194 1.00 93.25 86 LYS A CA 1
ATOM 694 C C . LYS A 1 86 ? 8.430 9.429 -13.111 1.00 93.25 86 LYS A C 1
ATOM 696 O O . LYS A 1 86 ? 8.093 9.122 -14.248 1.00 93.25 86 LYS A O 1
ATOM 701 N N . THR A 1 87 ? 8.322 10.659 -12.625 1.00 94.50 87 THR A N 1
ATOM 702 C CA . THR A 1 87 ? 7.909 11.837 -13.397 1.00 94.50 87 THR A CA 1
ATOM 703 C C . THR A 1 87 ? 8.687 13.079 -12.940 1.00 94.50 87 THR A C 1
ATOM 705 O O . THR A 1 87 ? 9.522 12.993 -12.033 1.00 94.50 87 THR A O 1
ATOM 708 N N . PHE A 1 88 ? 8.423 14.230 -13.552 1.00 93.00 88 PHE A N 1
ATOM 709 C CA . PHE A 1 88 ? 8.969 15.529 -13.168 1.00 93.00 88 PHE A CA 1
ATOM 710 C C . PHE A 1 88 ? 7.828 16.508 -12.862 1.00 93.00 88 PHE A C 1
ATOM 712 O O . PHE A 1 88 ? 6.806 16.516 -13.543 1.00 93.00 88 PHE A O 1
ATOM 719 N N . VAL A 1 89 ? 7.986 17.318 -11.815 1.00 90.81 89 VAL A N 1
ATOM 720 C CA . VAL A 1 89 ? 7.043 18.369 -11.414 1.00 90.81 89 VAL A CA 1
ATOM 721 C C . VAL A 1 89 ? 7.693 19.726 -11.660 1.00 90.81 89 VAL A C 1
ATOM 723 O O . VAL A 1 89 ? 8.662 20.083 -10.992 1.00 90.81 89 VAL A O 1
ATOM 726 N N . GLY A 1 90 ? 7.140 20.484 -12.604 1.00 88.25 90 GLY A N 1
ATOM 727 C CA . GLY A 1 90 ? 7.644 21.794 -13.016 1.00 88.25 90 GLY A CA 1
ATOM 728 C C . GLY A 1 90 ? 8.091 21.826 -14.483 1.00 88.25 90 GLY A C 1
ATOM 729 O O . GLY A 1 90 ? 8.094 20.793 -15.147 1.00 88.25 90 GLY A O 1
ATOM 730 N N . PRO A 1 91 ? 8.465 23.009 -14.997 1.00 84.00 91 PRO A N 1
ATOM 731 C CA . PRO A 1 91 ? 8.730 23.220 -16.424 1.00 84.00 91 PRO A CA 1
ATOM 732 C C . PRO A 1 91 ? 10.069 22.648 -16.908 1.00 84.00 91 PRO A C 1
ATOM 734 O O . PRO A 1 91 ? 10.299 22.568 -18.109 1.00 84.00 91 PRO A O 1
ATOM 737 N N . VAL A 1 92 ? 10.969 22.279 -15.992 1.00 85.38 92 VAL A N 1
ATOM 738 C CA . VAL A 1 92 ? 12.306 21.775 -16.322 1.00 85.38 92 VAL A CA 1
ATOM 739 C C . VAL A 1 92 ? 12.447 20.355 -15.796 1.00 85.38 92 VAL A C 1
ATOM 741 O O . VAL A 1 92 ? 12.322 20.116 -14.593 1.00 85.38 92 VAL A O 1
ATOM 744 N N . GLU A 1 93 ? 12.760 19.414 -16.683 1.00 88.44 93 GLU A N 1
ATOM 745 C CA . GLU A 1 93 ? 13.039 18.022 -16.332 1.00 88.44 93 GLU A CA 1
ATOM 746 C C . GLU A 1 93 ? 14.468 17.878 -15.791 1.00 88.44 93 GLU A C 1
ATOM 748 O O . GLU A 1 93 ? 15.434 17.697 -16.529 1.00 88.44 93 GLU A O 1
ATOM 753 N N . ASN A 1 94 ? 14.631 17.983 -14.472 1.00 84.69 94 ASN A N 1
ATOM 754 C CA . ASN A 1 94 ? 15.922 17.837 -13.811 1.00 84.69 94 ASN A CA 1
ATOM 755 C C . ASN A 1 94 ? 15.805 16.989 -12.532 1.00 84.69 94 ASN A C 1
ATOM 757 O O . ASN A 1 94 ? 14.735 16.527 -12.127 1.00 84.69 94 ASN A O 1
ATOM 761 N N . LYS A 1 95 ? 16.938 16.725 -11.871 1.00 79.81 95 LYS A N 1
ATOM 762 C CA . LYS A 1 95 ? 16.936 15.927 -10.633 1.00 79.81 95 LYS A CA 1
ATOM 763 C C . LYS A 1 95 ? 16.150 16.601 -9.500 1.00 79.81 95 LYS A C 1
ATOM 765 O O . LYS A 1 95 ? 15.568 15.889 -8.688 1.00 79.81 95 LYS A O 1
ATOM 770 N N . ALA A 1 96 ? 16.115 17.934 -9.454 1.00 83.88 96 ALA A N 1
ATOM 771 C CA . ALA A 1 96 ? 15.402 18.688 -8.423 1.00 83.88 96 ALA A CA 1
ATOM 772 C C . ALA A 1 96 ? 13.874 18.632 -8.602 1.00 83.88 96 ALA A C 1
ATOM 774 O O . ALA A 1 96 ? 13.156 18.621 -7.607 1.00 83.88 96 ALA A O 1
ATOM 775 N N . SER A 1 97 ? 13.382 18.518 -9.839 1.00 88.88 97 SER A N 1
ATOM 776 C CA . SER A 1 97 ? 11.955 18.367 -10.156 1.00 88.88 97 SER A CA 1
ATOM 777 C C . SER A 1 97 ? 11.467 16.919 -10.154 1.00 88.88 97 SER A C 1
ATOM 779 O O . SER A 1 97 ? 10.286 16.672 -10.382 1.00 88.88 97 SER A O 1
ATOM 781 N N . THR A 1 98 ? 12.331 15.932 -9.895 1.00 93.19 98 THR A N 1
ATOM 782 C CA . THR A 1 98 ? 11.918 14.522 -9.912 1.00 93.19 98 THR A CA 1
ATOM 783 C C . THR A 1 98 ? 10.851 14.242 -8.848 1.00 93.19 98 THR A C 1
ATOM 785 O O . THR A 1 98 ? 11.039 14.543 -7.671 1.00 93.19 98 THR A O 1
ATOM 788 N N . ALA A 1 99 ? 9.774 13.575 -9.249 1.00 94.69 99 ALA A N 1
ATOM 789 C CA . ALA A 1 99 ? 8.731 13.045 -8.381 1.00 94.69 99 ALA A CA 1
ATOM 790 C C . ALA A 1 99 ? 8.359 11.621 -8.807 1.00 94.69 99 ALA A C 1
ATOM 792 O O . ALA A 1 99 ? 8.804 11.119 -9.841 1.00 94.69 99 ALA A O 1
ATOM 793 N N . TYR A 1 100 ? 7.536 10.958 -8.003 1.00 96.12 100 TYR A N 1
ATOM 794 C CA . TYR A 1 100 ? 7.023 9.635 -8.332 1.00 96.12 100 TYR A CA 1
ATOM 795 C C . TYR A 1 100 ? 5.519 9.578 -8.126 1.00 96.12 100 TYR A C 1
ATOM 797 O O . TYR A 1 100 ? 4.995 10.165 -7.174 1.00 96.12 100 TYR A O 1
ATOM 805 N N . LEU A 1 101 ? 4.845 8.828 -8.996 1.00 97.38 101 LEU A N 1
ATOM 806 C CA . LEU A 1 101 ? 3.507 8.335 -8.702 1.00 97.38 101 LEU A CA 1
ATOM 807 C C . LEU A 1 101 ? 3.639 7.267 -7.616 1.00 97.38 101 LEU A C 1
ATOM 809 O O . LEU A 1 101 ? 4.475 6.367 -7.722 1.00 97.38 101 LEU A O 1
ATOM 813 N N . ARG A 1 102 ? 2.839 7.379 -6.558 1.00 96.06 102 ARG A N 1
ATOM 814 C CA . ARG A 1 102 ? 2.905 6.450 -5.429 1.00 96.06 102 ARG A CA 1
ATOM 815 C C . ARG A 1 102 ? 2.627 5.001 -5.839 1.00 96.06 102 ARG A C 1
ATOM 817 O O . ARG A 1 102 ? 1.643 4.734 -6.528 1.00 96.06 102 ARG A O 1
ATOM 824 N N . ALA A 1 103 ? 3.456 4.068 -5.369 1.00 94.31 103 ALA A N 1
ATOM 825 C CA . ALA A 1 103 ? 3.259 2.631 -5.597 1.00 94.31 103 ALA A CA 1
ATOM 826 C C . ALA A 1 103 ? 2.341 1.946 -4.580 1.00 94.31 103 ALA A C 1
ATOM 828 O O . ALA A 1 103 ? 1.920 0.803 -4.795 1.00 94.31 103 ALA A O 1
ATOM 829 N N . GLU A 1 104 ? 2.030 2.663 -3.503 1.00 95.38 104 GLU A N 1
ATOM 830 C CA . GLU A 1 104 ? 1.118 2.265 -2.440 1.00 95.38 104 GLU A CA 1
ATOM 831 C C . GLU A 1 104 ? 0.504 3.495 -1.757 1.00 95.38 104 GLU A C 1
ATOM 833 O O . GLU A 1 104 ? 1.008 4.615 -1.904 1.00 95.38 104 GLU A O 1
ATOM 838 N N . THR A 1 105 ? -0.588 3.311 -1.011 1.00 97.06 105 THR A N 1
ATOM 839 C CA . THR A 1 105 ? -1.263 4.416 -0.311 1.00 97.06 105 THR A CA 1
ATOM 840 C C . THR A 1 105 ? -0.670 4.733 1.066 1.00 97.06 105 THR A C 1
ATOM 842 O O . THR A 1 105 ? -0.760 5.879 1.516 1.00 97.06 105 THR A O 1
ATOM 845 N N . CYS A 1 106 ? -0.011 3.776 1.720 1.00 95.06 106 CYS A N 1
ATOM 846 C CA . CYS A 1 106 ? 0.420 3.897 3.112 1.00 95.06 106 CYS A CA 1
ATOM 847 C C . CYS A 1 106 ? 1.490 4.964 3.372 1.00 95.06 106 CYS A C 1
ATOM 849 O O . CYS A 1 106 ? 1.483 5.576 4.438 1.00 95.06 106 CYS A O 1
ATOM 851 N N . GLN A 1 107 ? 2.365 5.273 2.410 1.00 96.50 107 GLN A N 1
ATOM 852 C CA . GLN A 1 107 ? 3.381 6.315 2.611 1.00 96.50 107 GLN A CA 1
ATOM 853 C C . GLN A 1 107 ? 2.752 7.690 2.866 1.00 96.50 107 GLN A C 1
ATOM 855 O O . GLN A 1 107 ? 3.248 8.455 3.691 1.00 96.50 107 GLN A O 1
ATOM 860 N N . GLY A 1 108 ? 1.616 7.978 2.218 1.00 97.25 108 GLY A N 1
ATOM 861 C CA . GLY A 1 108 ? 0.831 9.189 2.465 1.00 97.25 108 GLY A CA 1
ATOM 862 C C . GLY A 1 108 ? 0.310 9.278 3.903 1.00 97.25 108 GLY A C 1
ATOM 863 O O . GLY A 1 108 ? 0.275 10.365 4.481 1.00 97.25 108 GLY A O 1
ATOM 864 N N . ILE A 1 109 ? -0.022 8.132 4.498 1.00 98.06 109 ILE A N 1
ATOM 865 C CA . ILE A 1 109 ? -0.437 8.024 5.896 1.00 98.06 109 ILE A CA 1
ATOM 866 C C . ILE A 1 109 ? 0.748 8.307 6.827 1.00 98.06 109 ILE A C 1
ATOM 868 O O . ILE A 1 109 ? 0.632 9.125 7.738 1.00 98.06 109 ILE A O 1
ATOM 872 N N . TYR A 1 110 ? 1.906 7.689 6.581 1.00 97.69 110 TYR A N 1
ATOM 873 C CA . TYR A 1 110 ? 3.078 7.848 7.448 1.00 97.69 110 TYR A CA 1
ATOM 874 C C . TYR A 1 110 ? 3.598 9.286 7.490 1.00 97.69 110 TYR A C 1
ATOM 876 O O . TYR A 1 110 ? 3.867 9.805 8.573 1.00 97.69 110 TYR A O 1
ATOM 884 N N . VAL A 1 111 ? 3.682 9.968 6.341 1.00 97.81 111 VAL A N 1
ATOM 885 C CA . VAL A 1 111 ? 4.150 11.366 6.306 1.00 97.81 111 VAL A CA 1
ATOM 886 C C . VAL A 1 111 ? 3.188 12.329 7.009 1.00 97.81 111 VAL A C 1
ATOM 888 O O . VAL A 1 111 ? 3.622 13.363 7.507 1.00 97.81 111 VAL A O 1
ATOM 891 N N . ASN A 1 112 ? 1.901 11.978 7.103 1.00 97.88 112 ASN A N 1
ATOM 892 C CA . ASN A 1 112 ? 0.879 12.776 7.784 1.00 97.88 112 ASN A CA 1
ATOM 893 C C . ASN A 1 112 ? 0.604 12.335 9.227 1.00 97.88 112 ASN A C 1
ATOM 895 O O . ASN A 1 112 ? -0.240 12.942 9.884 1.00 97.88 112 ASN A O 1
ATOM 899 N N . PHE A 1 113 ? 1.318 11.335 9.753 1.00 98.00 113 PHE A N 1
ATOM 900 C CA . PHE A 1 113 ? 1.058 10.775 11.082 1.00 98.00 113 PHE A CA 1
ATOM 901 C C . PHE A 1 113 ? 0.989 11.849 12.179 1.00 98.00 113 PHE A C 1
ATOM 903 O O . PHE A 1 113 ? 0.009 11.911 12.917 1.00 98.00 113 PHE A O 1
ATOM 910 N N . LYS A 1 114 ? 1.993 12.736 12.263 1.00 97.44 114 LYS A N 1
ATOM 911 C CA . LYS A 1 114 ? 2.028 13.805 13.279 1.00 97.44 114 LYS A CA 1
ATOM 912 C C . LYS A 1 114 ? 0.903 14.825 13.090 1.00 97.44 114 LYS A C 1
ATOM 914 O O . LYS A 1 114 ? 0.269 15.199 14.073 1.00 97.44 114 LYS A O 1
ATOM 919 N N . ASN A 1 115 ? 0.636 15.224 11.845 1.00 97.50 115 ASN A N 1
ATOM 920 C CA . ASN A 1 115 ? -0.426 16.178 11.521 1.00 97.50 115 ASN A CA 1
ATOM 921 C C . ASN A 1 115 ? -1.788 15.638 11.965 1.00 97.50 115 ASN A C 1
ATOM 923 O O . ASN A 1 115 ? -2.559 16.353 12.601 1.00 97.50 115 ASN A O 1
ATOM 927 N N . ILE A 1 116 ? -2.065 14.363 11.681 1.00 97.31 116 ILE A N 1
ATOM 928 C CA . ILE A 1 116 ? -3.325 13.708 12.043 1.00 97.31 116 ILE A CA 1
ATOM 929 C C . ILE A 1 116 ? -3.417 13.503 13.555 1.00 97.31 116 ILE A C 1
ATOM 931 O O . ILE A 1 116 ? -4.423 13.875 14.150 1.00 97.31 116 ILE A O 1
ATOM 935 N N . LEU A 1 117 ? -2.360 12.986 14.191 1.00 96.31 117 LEU A N 1
ATOM 936 C CA . LEU A 1 117 ? -2.316 12.779 15.640 1.00 96.31 117 LEU A CA 1
ATOM 937 C C . LEU A 1 117 ? -2.669 14.065 16.407 1.00 96.31 117 LEU A C 1
ATOM 939 O O . LEU A 1 117 ? -3.454 14.028 17.352 1.00 96.31 117 LEU A O 1
ATOM 943 N N . GLN A 1 118 ? -2.118 15.203 15.973 1.00 96.69 118 GLN A N 1
ATOM 944 C CA . GLN A 1 118 ? -2.330 16.505 16.609 1.00 96.69 118 GLN A CA 1
ATOM 945 C C . GLN A 1 118 ? -3.699 17.111 16.277 1.00 96.69 118 GLN A C 1
ATOM 947 O O . GLN A 1 118 ? -4.444 17.470 17.189 1.00 96.69 118 GLN A O 1
ATOM 952 N N . SER A 1 119 ? -4.048 17.216 14.992 1.00 97.06 119 SER A N 1
ATOM 953 C CA . SER A 1 119 ? -5.291 17.875 14.555 1.00 97.06 119 SER A CA 1
ATOM 954 C C . SER A 1 119 ? -6.548 17.120 14.987 1.00 97.06 119 SER A C 1
ATOM 956 O O . SER A 1 119 ? -7.526 17.741 15.394 1.00 97.06 119 SER A O 1
ATOM 958 N N . MET A 1 120 ? -6.496 15.786 14.982 1.00 96.25 120 MET A N 1
ATOM 959 C CA . MET A 1 120 ? -7.610 14.917 15.371 1.00 96.25 120 MET A CA 1
ATOM 960 C C . MET A 1 120 ? -7.566 14.507 16.846 1.00 96.25 120 MET A C 1
ATOM 962 O O . MET A 1 120 ? -8.404 13.717 17.280 1.00 96.25 120 MET A O 1
ATOM 966 N N . ARG A 1 121 ? -6.584 15.019 17.609 1.00 95.19 121 ARG A N 1
ATOM 967 C CA . ARG A 1 121 ? -6.384 14.776 19.052 1.00 95.19 121 ARG A CA 1
ATOM 968 C C . ARG A 1 121 ? -6.422 13.289 19.431 1.00 95.19 121 ARG A C 1
ATOM 970 O O . ARG A 1 121 ? -6.938 12.920 20.486 1.00 95.19 121 ARG A O 1
ATOM 977 N N . GLN A 1 122 ? -5.887 12.441 18.559 1.00 95.19 122 GLN A N 1
ATOM 978 C CA . GLN A 1 122 ? -5.875 10.994 18.756 1.00 95.19 122 GLN A CA 1
ATOM 979 C C . GLN A 1 122 ? -4.848 10.598 19.822 1.00 95.19 122 GLN A C 1
ATOM 981 O O . GLN A 1 122 ? -3.883 11.317 20.093 1.00 95.19 122 GLN A O 1
ATOM 986 N N . LYS A 1 123 ? -5.037 9.423 20.421 1.00 95.38 123 LYS A N 1
ATOM 987 C CA . LYS A 1 123 ? -4.060 8.784 21.311 1.00 95.38 123 LYS A CA 1
ATOM 988 C C . LYS A 1 123 ? -3.752 7.397 20.773 1.00 95.38 123 LYS A C 1
ATOM 990 O O . LYS A 1 123 ? -4.603 6.766 20.168 1.00 95.38 123 LYS A O 1
ATOM 995 N N . ILE A 1 124 ? -2.532 6.919 20.993 1.00 96.44 124 ILE A N 1
ATOM 996 C CA . ILE A 1 124 ? -2.164 5.553 20.613 1.00 96.44 124 ILE A CA 1
ATOM 997 C C . ILE A 1 124 ? -2.869 4.573 21.574 1.00 96.44 124 ILE A C 1
ATOM 999 O O . ILE A 1 124 ? -2.748 4.757 22.788 1.00 96.44 124 ILE A O 1
ATOM 1003 N N . PRO A 1 125 ? -3.540 3.520 21.073 1.00 97.44 125 PRO A N 1
ATOM 1004 C CA . PRO A 1 125 ? -3.582 3.099 19.676 1.00 97.44 125 PRO A CA 1
ATOM 1005 C C . PRO A 1 125 ? -4.696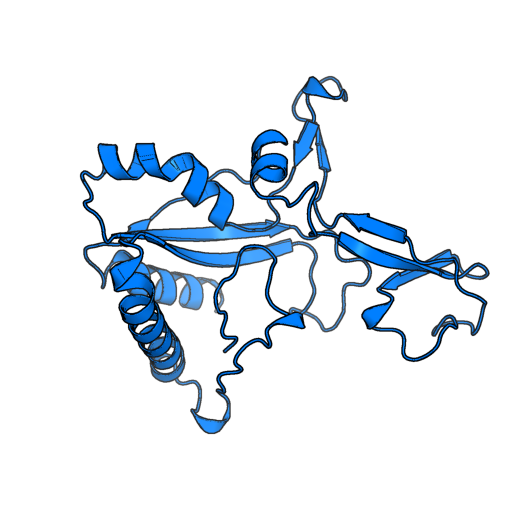 3.768 18.858 1.00 97.44 125 PRO A C 1
ATOM 1007 O O . PRO A 1 125 ? -5.776 4.016 19.374 1.00 97.44 125 PRO A O 1
ATOM 1010 N N . PHE A 1 126 ? -4.421 4.019 17.579 1.00 98.12 126 PHE A N 1
ATOM 1011 C CA . PHE A 1 126 ? -5.397 4.540 16.618 1.00 98.12 126 PHE A CA 1
ATOM 1012 C C . PHE A 1 126 ? -4.993 4.149 15.194 1.00 98.12 126 PHE A C 1
ATOM 1014 O O . PHE A 1 126 ? -3.835 3.805 14.932 1.00 98.12 126 PHE A O 1
ATOM 1021 N N . GLY A 1 127 ? -5.935 4.218 14.264 1.00 98.19 127 GLY A N 1
ATOM 1022 C CA . GLY A 1 127 ? -5.740 3.925 12.857 1.00 98.19 127 GLY A CA 1
ATOM 1023 C C . GLY A 1 127 ? -5.878 5.149 11.965 1.00 98.19 127 GLY A C 1
ATOM 1024 O O . GLY A 1 127 ? -6.525 6.144 12.294 1.00 98.19 127 GLY A O 1
ATOM 1025 N N . ILE A 1 128 ? -5.287 5.051 10.781 1.00 98.50 128 ILE A N 1
ATOM 1026 C CA . ILE A 1 128 ? -5.525 5.990 9.689 1.00 98.50 128 ILE A CA 1
ATOM 1027 C C . ILE A 1 128 ? -5.822 5.171 8.437 1.00 98.50 128 ILE A C 1
ATOM 1029 O O . ILE A 1 128 ? -5.037 4.295 8.069 1.00 98.50 128 ILE A O 1
ATOM 1033 N N . ALA A 1 129 ? -6.961 5.431 7.803 1.00 98.12 129 ALA A N 1
ATOM 1034 C CA . ALA A 1 129 ? -7.440 4.720 6.627 1.00 98.12 129 ALA A CA 1
ATOM 1035 C C . ALA A 1 129 ? -7.418 5.620 5.388 1.00 98.12 129 ALA A C 1
ATOM 1037 O O . ALA A 1 129 ? -7.772 6.795 5.449 1.00 98.12 129 ALA A O 1
ATOM 1038 N N . GLN A 1 130 ? -7.045 5.051 4.244 1.00 98.00 130 GLN A N 1
ATOM 1039 C CA . GLN A 1 130 ? -7.036 5.736 2.956 1.00 98.00 130 GLN A CA 1
ATOM 1040 C C . GLN A 1 130 ? -7.556 4.807 1.860 1.00 98.00 130 GLN A C 1
ATOM 1042 O O . GLN A 1 130 ? -7.204 3.628 1.801 1.00 98.00 130 GLN A O 1
ATOM 1047 N N . ILE A 1 131 ? -8.364 5.364 0.956 1.00 98.19 131 ILE A N 1
ATOM 1048 C CA . ILE A 1 131 ? -8.683 4.726 -0.320 1.00 98.19 131 ILE A CA 1
ATOM 1049 C C . ILE A 1 131 ? -8.131 5.597 -1.434 1.00 98.19 131 ILE A C 1
ATOM 1051 O O . ILE A 1 131 ? -8.461 6.776 -1.513 1.00 98.19 131 ILE A O 1
ATOM 1055 N N . GLY A 1 132 ? -7.339 5.028 -2.334 1.00 97.56 132 GLY A N 1
ATOM 1056 C CA . GLY A 1 132 ? -6.815 5.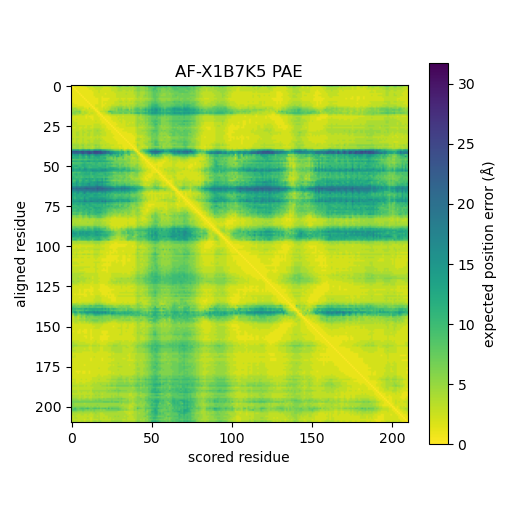812 -3.441 1.00 97.56 132 GLY A CA 1
ATOM 1057 C C . GLY A 1 132 ? -6.075 5.001 -4.486 1.00 97.56 132 GLY A C 1
ATOM 1058 O O . GLY A 1 132 ? -5.829 3.809 -4.321 1.00 97.56 132 GLY A O 1
ATOM 1059 N N . LYS A 1 133 ? -5.725 5.671 -5.587 1.00 97.88 133 LYS A N 1
ATOM 1060 C CA . LYS A 1 133 ? -4.956 5.067 -6.680 1.00 97.88 133 LYS A CA 1
ATOM 1061 C C . LYS A 1 133 ? -3.510 4.801 -6.274 1.00 97.88 133 LYS A C 1
ATOM 1063 O O . LYS A 1 133 ? -2.932 5.615 -5.553 1.00 97.88 133 LYS A O 1
ATOM 1068 N N . ALA A 1 134 ? -2.939 3.728 -6.797 1.00 97.00 134 ALA A N 1
ATOM 1069 C CA . ALA A 1 134 ? -1.527 3.394 -6.732 1.00 97.00 134 ALA A CA 1
ATOM 1070 C C . ALA A 1 134 ? -1.047 2.888 -8.097 1.00 97.00 134 ALA A C 1
ATOM 1072 O O . ALA A 1 134 ? -1.838 2.392 -8.907 1.00 97.00 134 ALA A O 1
ATOM 1073 N N . PHE A 1 135 ? 0.251 3.050 -8.345 1.00 96.56 135 PHE A N 1
ATOM 1074 C CA . PHE A 1 135 ? 0.860 2.847 -9.650 1.00 96.56 135 PHE A CA 1
ATOM 1075 C C . PHE A 1 135 ? 2.082 1.942 -9.545 1.00 96.56 135 PHE A C 1
ATOM 1077 O O . PHE A 1 135 ? 3.035 2.248 -8.833 1.00 96.56 135 PHE A O 1
ATOM 1084 N N . ARG A 1 136 ? 2.081 0.836 -10.286 1.00 92.62 136 ARG A N 1
ATOM 1085 C CA . ARG A 1 136 ? 3.219 -0.088 -10.358 1.00 92.62 136 ARG A CA 1
ATOM 1086 C C . ARG A 1 136 ? 3.589 -0.295 -11.810 1.00 92.62 136 ARG A C 1
ATOM 1088 O O . ARG A 1 136 ? 2.739 -0.634 -12.626 1.00 92.62 136 ARG A O 1
ATOM 1095 N N . ASN A 1 137 ? 4.852 -0.092 -12.155 1.00 90.19 137 ASN A N 1
ATOM 1096 C CA . ASN A 1 137 ? 5.357 -0.200 -13.517 1.00 90.19 137 ASN A CA 1
ATOM 1097 C C . ASN A 1 137 ? 5.534 -1.668 -13.941 1.00 90.19 137 ASN A C 1
ATOM 1099 O O . ASN A 1 137 ? 6.622 -2.113 -14.279 1.00 90.19 137 ASN A O 1
ATOM 1103 N N . GLU A 1 138 ? 4.450 -2.441 -13.869 1.00 86.00 138 GLU A N 1
ATOM 1104 C CA . GLU A 1 138 ? 4.416 -3.875 -14.140 1.00 86.00 138 GLU A CA 1
ATOM 1105 C C . GLU A 1 138 ? 4.969 -4.180 -15.543 1.00 86.00 138 GLU A C 1
ATOM 1107 O O . GLU A 1 138 ? 4.527 -3.597 -16.545 1.00 86.00 138 GLU A O 1
ATOM 1112 N N . ILE A 1 139 ? 5.934 -5.106 -15.609 1.00 80.19 139 ILE A N 1
ATOM 1113 C CA . ILE A 1 139 ? 6.629 -5.470 -16.853 1.00 80.19 139 ILE A CA 1
ATOM 1114 C C . ILE A 1 139 ? 5.639 -6.127 -17.824 1.00 80.19 139 ILE A C 1
ATOM 1116 O O . ILE A 1 139 ? 5.537 -5.711 -18.978 1.00 80.19 139 ILE A O 1
ATOM 1120 N N . ASN A 1 140 ? 4.851 -7.093 -17.339 1.00 77.88 140 ASN A N 1
ATOM 1121 C CA . ASN A 1 140 ? 3.878 -7.839 -18.134 1.00 77.88 140 ASN A CA 1
ATOM 1122 C C . ASN A 1 140 ? 2.495 -7.790 -17.457 1.00 77.88 140 ASN A C 1
ATOM 1124 O O . ASN A 1 140 ? 2.174 -8.684 -16.667 1.00 77.88 140 ASN A O 1
ATOM 1128 N N . PRO A 1 141 ? 1.654 -6.785 -17.767 1.00 77.56 141 PRO A N 1
ATOM 1129 C CA . PRO A 1 141 ? 0.250 -6.795 -17.370 1.00 77.56 141 PRO A CA 1
ATOM 1130 C C . PRO A 1 141 ? -0.433 -8.056 -17.921 1.00 77.56 141 PRO A C 1
ATOM 1132 O O . PRO A 1 141 ? -0.372 -8.323 -19.121 1.00 77.56 141 PRO A O 1
ATOM 1135 N N . LYS A 1 142 ? -1.027 -8.868 -17.045 1.00 77.94 142 LYS A N 1
ATOM 1136 C CA . LYS A 1 142 ? -1.655 -10.158 -17.377 1.00 77.94 142 LYS A CA 1
ATOM 1137 C C . LYS A 1 142 ? -2.827 -10.424 -16.432 1.00 77.94 142 LYS A C 1
ATOM 1139 O O . LYS A 1 142 ? -2.934 -9.812 -15.374 1.00 77.94 142 LYS A O 1
ATOM 1144 N N . ASN A 1 143 ? -3.678 -11.384 -16.791 1.00 80.25 143 ASN A N 1
ATOM 1145 C CA . ASN A 1 143 ? -4.782 -11.858 -15.951 1.00 80.25 143 ASN A CA 1
ATOM 1146 C C . ASN A 1 143 ? -5.774 -10.738 -15.580 1.00 80.25 143 ASN A C 1
ATOM 1148 O O . ASN A 1 143 ? -6.174 -10.600 -14.428 1.00 80.25 143 ASN A O 1
ATOM 1152 N N . PHE A 1 144 ? -6.178 -9.930 -16.564 1.00 86.31 144 PHE A N 1
ATOM 1153 C CA . PHE A 1 144 ? -7.222 -8.911 -16.412 1.00 86.31 144 PHE A CA 1
ATOM 1154 C C . PHE A 1 144 ? -6.963 -7.963 -15.219 1.00 86.31 144 PHE A C 1
ATOM 1156 O O . PHE A 1 144 ? -5.969 -7.241 -15.222 1.00 86.31 144 PHE A O 1
ATOM 1163 N N . ILE A 1 145 ? -7.818 -7.968 -14.192 1.00 85.25 145 ILE A N 1
ATOM 1164 C CA . ILE A 1 145 ? -7.701 -7.088 -13.016 1.00 85.25 145 ILE A CA 1
ATOM 1165 C C . ILE A 1 145 ? -6.582 -7.473 -12.037 1.00 85.25 145 ILE A C 1
ATOM 1167 O O . ILE A 1 145 ? -6.287 -6.692 -11.138 1.00 85.25 145 ILE A O 1
ATOM 1171 N N . TYR A 1 146 ? -5.962 -8.651 -12.172 1.00 84.56 146 TYR A N 1
ATOM 1172 C CA . TYR A 1 146 ? -4.955 -9.112 -11.209 1.00 84.56 146 TYR A CA 1
ATOM 1173 C C . TYR A 1 146 ? -3.603 -8.413 -11.364 1.00 84.56 146 TYR A C 1
ATOM 1175 O O . TYR A 1 146 ? -2.866 -8.304 -10.385 1.00 84.56 146 TYR A O 1
ATOM 1183 N N . ARG A 1 147 ? -3.249 -7.955 -12.573 1.00 85.31 147 ARG A N 1
ATOM 1184 C CA . ARG A 1 147 ? -2.006 -7.207 -12.809 1.00 85.31 147 ARG A CA 1
ATOM 1185 C C . ARG A 1 147 ? -2.216 -6.060 -13.768 1.00 85.31 147 ARG A C 1
ATOM 1187 O O . ARG A 1 147 ? -2.101 -6.203 -14.985 1.00 85.31 147 ARG A O 1
ATOM 1194 N N . THR A 1 148 ? -2.459 -4.901 -13.184 1.00 90.94 148 THR A N 1
ATOM 1195 C CA . THR A 1 148 ? -2.557 -3.627 -13.882 1.00 90.94 148 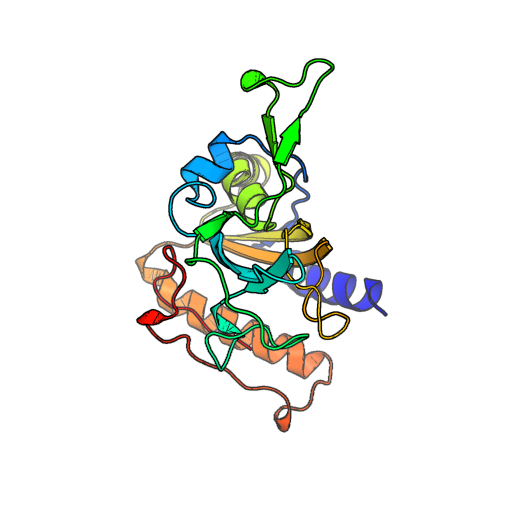THR A CA 1
ATOM 1196 C C . THR A 1 148 ? -1.472 -2.681 -13.386 1.00 90.94 148 THR A C 1
ATOM 1198 O O . THR A 1 148 ? -0.899 -2.857 -12.311 1.00 90.94 148 THR A O 1
ATOM 1201 N N . ARG A 1 149 ? -1.177 -1.657 -14.189 1.00 93.31 149 ARG A N 1
ATOM 1202 C CA . ARG A 1 149 ? -0.221 -0.613 -13.804 1.00 93.31 149 ARG A CA 1
ATOM 1203 C C . ARG A 1 149 ? -0.818 0.468 -12.917 1.00 93.31 149 ARG A C 1
ATOM 1205 O O . ARG A 1 149 ? -0.084 1.159 -12.225 1.00 93.31 149 ARG A O 1
ATOM 1212 N N . GLU A 1 150 ? -2.137 0.587 -12.944 1.00 96.12 150 GLU A N 1
ATOM 1213 C CA . GLU A 1 150 ? -2.928 1.501 -12.136 1.00 96.12 150 GLU A CA 1
ATOM 1214 C C . GLU A 1 150 ? -4.070 0.711 -11.498 1.00 96.12 150 GLU A C 1
ATOM 1216 O O . GLU A 1 150 ? -4.773 -0.047 -12.174 1.00 96.12 150 GLU A O 1
ATOM 1221 N N . PHE A 1 151 ? -4.245 0.873 -10.193 1.00 96.06 151 PHE A N 1
ATOM 1222 C CA . PHE A 1 151 ? -5.315 0.241 -9.427 1.00 96.06 151 PHE A CA 1
ATOM 1223 C C . PHE A 1 151 ? -5.639 1.083 -8.193 1.00 96.06 151 PHE A C 1
ATOM 1225 O O . PHE A 1 151 ? -4.935 2.037 -7.871 1.00 96.06 151 PHE A O 1
ATOM 1232 N N . GLU A 1 152 ? -6.737 0.762 -7.514 1.00 96.38 152 GLU A N 1
ATOM 1233 C CA . GLU A 1 152 ? -7.108 1.396 -6.249 1.00 96.38 152 GLU A CA 1
ATOM 1234 C C . GLU A 1 152 ? -6.823 0.446 -5.091 1.00 96.38 152 GLU A C 1
ATOM 1236 O O . GLU A 1 152 ? -7.113 -0.747 -5.172 1.00 96.38 152 GLU A O 1
ATOM 1241 N N . GLN A 1 153 ? -6.288 0.989 -4.005 1.00 97.62 153 GLN A N 1
ATOM 1242 C CA . GLN A 1 153 ? -6.075 0.273 -2.757 1.00 97.62 153 GLN A CA 1
ATOM 1243 C C . GLN A 1 153 ? -6.935 0.874 -1.655 1.00 97.62 153 GLN A C 1
ATOM 1245 O O . GLN A 1 153 ? -7.267 2.059 -1.684 1.00 97.62 153 GLN A O 1
ATOM 1250 N N . MET A 1 154 ? -7.288 0.030 -0.692 1.00 97.81 154 MET A N 1
ATOM 1251 C CA . MET A 1 154 ? -7.962 0.407 0.542 1.00 97.81 154 MET A CA 1
ATOM 1252 C C . MET A 1 154 ? -7.062 -0.065 1.682 1.00 97.81 154 MET A C 1
ATOM 1254 O O . MET A 1 154 ? -7.014 -1.257 1.982 1.00 97.81 154 MET A O 1
ATOM 1258 N N . GLU A 1 155 ? -6.286 0.852 2.252 1.00 97.94 155 GLU A N 1
ATOM 1259 C CA . GLU A 1 155 ? -5.268 0.538 3.255 1.00 97.94 155 GLU A CA 1
ATOM 1260 C C . GLU A 1 155 ? -5.573 1.252 4.567 1.00 97.94 155 GLU A C 1
ATOM 1262 O O . GLU A 1 155 ? -6.003 2.406 4.584 1.00 97.94 155 GLU A O 1
ATOM 1267 N N . MET A 1 156 ? -5.320 0.563 5.675 1.00 97.62 156 MET A N 1
ATOM 1268 C CA . MET A 1 156 ? -5.424 1.109 7.020 1.00 97.62 156 MET A CA 1
ATOM 1269 C C . MET A 1 156 ? -4.121 0.818 7.757 1.00 97.62 156 MET A C 1
ATOM 1271 O O . MET A 1 156 ? -3.649 -0.319 7.764 1.00 97.62 156 MET A O 1
ATOM 1275 N N . GLN A 1 157 ? -3.534 1.858 8.343 1.00 98.19 157 GLN A N 1
ATOM 1276 C CA . GLN A 1 157 ? -2.345 1.753 9.180 1.00 98.19 157 GLN A CA 1
ATOM 1277 C C . GLN A 1 157 ? -2.755 1.916 10.635 1.00 98.19 157 GLN A C 1
ATOM 1279 O O . GLN A 1 157 ? -3.216 2.986 11.027 1.00 98.19 157 GLN A O 1
ATOM 1284 N N . TRP A 1 158 ? -2.588 0.850 11.414 1.00 98.12 158 TRP A N 1
ATOM 1285 C CA . TRP A 1 158 ? -2.892 0.828 12.839 1.00 98.12 158 TRP A CA 1
ATOM 1286 C C . TRP A 1 158 ? -1.630 1.093 13.656 1.00 98.12 158 TRP A C 1
ATOM 1288 O O . TRP A 1 158 ? -0.696 0.288 13.660 1.00 98.12 158 TRP A O 1
ATOM 1298 N N . PHE A 1 159 ? -1.603 2.209 14.373 1.00 98.25 159 PHE A N 1
ATOM 1299 C CA . PHE A 1 159 ? -0.490 2.605 15.222 1.00 98.25 159 PHE A CA 1
ATOM 1300 C C . PHE A 1 159 ? -0.753 2.135 16.647 1.00 98.25 159 PHE A C 1
ATOM 1302 O O . PHE A 1 159 ? -1.756 2.494 17.254 1.00 98.25 159 PHE A O 1
ATOM 1309 N N . CYS A 1 160 ? 0.153 1.335 17.203 1.00 97.94 160 CYS A N 1
ATOM 1310 C CA . CYS A 1 160 ? 0.038 0.807 18.560 1.00 97.94 160 CYS A CA 1
ATOM 1311 C C . CYS A 1 160 ? 1.412 0.690 19.226 1.00 97.94 160 CYS A C 1
ATOM 1313 O O . CYS A 1 160 ? 2.451 0.769 18.566 1.00 97.94 160 CYS A O 1
ATOM 1315 N N . HIS A 1 161 ? 1.426 0.503 20.547 1.00 97.81 161 HIS A N 1
ATOM 1316 C CA . HIS A 1 161 ? 2.668 0.227 21.260 1.00 97.81 161 HIS A CA 1
ATOM 1317 C C . HIS A 1 161 ? 3.217 -1.156 20.844 1.00 97.81 161 HIS A C 1
ATOM 1319 O O . HIS A 1 161 ? 2.434 -2.104 20.744 1.00 97.81 161 HIS A O 1
ATOM 1325 N N . PRO A 1 162 ? 4.543 -1.340 20.666 1.00 96.69 162 PRO A N 1
ATOM 1326 C CA . PRO A 1 162 ? 5.118 -2.605 20.187 1.00 96.69 162 PRO A CA 1
ATOM 1327 C C . PRO A 1 162 ? 4.708 -3.853 20.984 1.00 96.69 162 PRO A C 1
ATOM 1329 O O . PRO A 1 162 ? 4.512 -4.921 20.405 1.00 96.69 162 PRO A O 1
ATOM 1332 N N . LYS A 1 163 ? 4.532 -3.712 22.305 1.00 97.38 163 LYS A N 1
ATOM 1333 C CA . LYS A 1 163 ? 4.062 -4.786 23.203 1.00 97.38 163 LYS A CA 1
ATOM 1334 C C . LYS A 1 163 ? 2.673 -5.329 22.831 1.00 97.38 163 LYS A C 1
ATOM 1336 O O . LYS A 1 163 ? 2.397 -6.503 23.049 1.00 97.38 163 LYS A O 1
ATOM 1341 N N . ASP A 1 164 ? 1.831 -4.489 22.232 1.00 97.56 164 ASP A N 1
ATOM 1342 C CA . ASP A 1 164 ? 0.450 -4.810 21.870 1.00 97.56 164 ASP A CA 1
ATOM 1343 C C . ASP A 1 164 ? 0.316 -5.236 20.397 1.00 97.56 164 ASP A C 1
ATOM 1345 O O . ASP A 1 164 ? -0.769 -5.621 19.958 1.00 97.56 164 ASP A O 1
ATOM 1349 N N . ALA A 1 165 ? 1.408 -5.220 19.622 1.00 96.44 165 ALA A N 1
ATOM 1350 C CA . ALA A 1 165 ? 1.382 -5.499 18.186 1.00 96.44 165 ALA A CA 1
ATOM 1351 C C . ALA A 1 165 ? 0.776 -6.876 17.865 1.00 96.44 165 ALA A C 1
ATOM 1353 O O . ALA A 1 165 ? -0.078 -6.982 16.989 1.00 96.44 165 ALA A O 1
ATOM 1354 N N . SER A 1 166 ? 1.143 -7.928 18.608 1.00 96.25 166 SER A N 1
ATOM 1355 C CA . SER A 1 166 ? 0.590 -9.279 18.405 1.00 96.25 166 SER A CA 1
ATOM 1356 C C . SER A 1 166 ? -0.911 -9.353 18.703 1.00 96.25 166 SER A C 1
ATOM 1358 O O . SER A 1 166 ? -1.647 -10.049 18.001 1.00 96.25 166 SER A O 1
ATOM 1360 N N . LYS A 1 167 ? -1.376 -8.615 19.722 1.00 97.56 167 LYS A N 1
ATOM 1361 C CA . LYS A 1 167 ? -2.797 -8.522 20.082 1.00 97.56 167 LYS A CA 1
ATOM 1362 C C . LYS A 1 167 ? -3.584 -7.887 18.937 1.00 97.56 167 LYS A C 1
ATOM 1364 O O . LYS A 1 167 ? -4.542 -8.488 18.452 1.00 97.56 167 LYS A O 1
ATOM 1369 N N . PHE A 1 168 ? -3.152 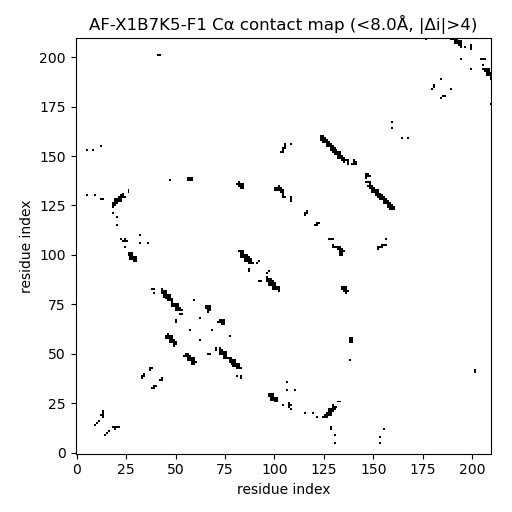-6.717 18.468 1.00 97.56 168 PHE A N 1
ATOM 1370 C CA . PHE A 1 168 ? -3.836 -6.005 17.387 1.00 97.56 168 PHE A CA 1
ATOM 1371 C C . PHE A 1 168 ? -3.723 -6.715 16.037 1.00 97.56 168 PHE A C 1
ATOM 1373 O O . PHE A 1 168 ? -4.675 -6.695 15.265 1.00 97.56 168 PHE A O 1
ATOM 1380 N N . PHE A 1 169 ? -2.619 -7.412 15.769 1.00 97.31 169 PHE A N 1
ATOM 1381 C CA . PHE A 1 169 ? -2.478 -8.231 14.566 1.00 97.31 169 PHE A CA 1
ATOM 1382 C C . PHE A 1 169 ? -3.553 -9.325 14.494 1.00 97.31 169 PHE A C 1
ATOM 1384 O O . PHE A 1 169 ? -4.222 -9.486 13.475 1.00 97.31 169 PHE A O 1
ATOM 1391 N N . ASN A 1 170 ? -3.758 -10.057 15.594 1.00 97.06 170 ASN A N 1
ATOM 1392 C CA . ASN A 1 170 ? -4.780 -11.103 15.660 1.00 97.06 170 ASN A CA 1
ATOM 1393 C C . ASN A 1 170 ? -6.204 -10.527 15.625 1.00 97.06 170 ASN A C 1
ATOM 1395 O O . ASN A 1 170 ? -7.079 -11.121 14.993 1.00 97.06 170 ASN A O 1
ATOM 1399 N N . PHE A 1 171 ? -6.425 -9.370 16.258 1.00 96.94 171 PHE A N 1
ATOM 1400 C CA . PHE A 1 171 ? -7.687 -8.636 16.165 1.00 96.94 171 PHE A CA 1
ATOM 1401 C C . PHE A 1 171 ? -8.006 -8.280 14.708 1.00 96.94 171 PHE A C 1
ATOM 1403 O O . PHE A 1 171 ? -9.004 -8.750 14.166 1.00 96.94 171 PHE A O 1
ATOM 1410 N N . TRP A 1 172 ? -7.111 -7.564 14.021 1.00 96.69 172 TRP A N 1
ATOM 1411 C CA . TRP A 1 172 ? -7.341 -7.131 12.643 1.00 96.69 172 TRP A CA 1
ATOM 1412 C C . TRP A 1 172 ? -7.449 -8.293 11.658 1.00 96.69 172 TRP A C 1
ATOM 1414 O O . TRP A 1 172 ? -8.273 -8.234 10.748 1.00 96.69 172 TRP A O 1
ATOM 1424 N N . LYS A 1 173 ? -6.704 -9.385 11.866 1.00 96.19 173 LYS A N 1
ATOM 1425 C CA . LYS A 1 173 ? -6.883 -10.634 11.109 1.00 96.19 173 LYS A CA 1
ATOM 1426 C C . LYS A 1 173 ? -8.336 -11.116 11.165 1.00 96.19 173 LYS A C 1
ATOM 1428 O O . LYS A 1 173 ? -8.924 -11.417 10.127 1.00 96.19 173 LYS A O 1
ATOM 1433 N N . LYS A 1 174 ? -8.908 -11.198 12.371 1.00 96.25 174 LYS A N 1
ATOM 1434 C CA . LYS A 1 174 ? -10.295 -11.634 12.579 1.00 96.25 174 LYS A CA 1
ATOM 1435 C C . LYS A 1 174 ? -11.277 -10.648 11.944 1.00 96.25 174 LYS A C 1
ATOM 1437 O O . LYS A 1 174 ? -12.149 -11.076 11.194 1.00 96.25 174 LYS A O 1
ATOM 1442 N N . GLU A 1 175 ? -11.083 -9.350 12.166 1.00 96.00 175 GLU A N 1
ATOM 1443 C CA . GLU A 1 175 ? -11.951 -8.305 11.613 1.00 96.00 175 GLU A CA 1
ATOM 1444 C C . GLU A 1 175 ? -11.953 -8.291 10.080 1.00 96.00 175 GLU A C 1
ATOM 1446 O O . GLU A 1 175 ? -13.005 -8.149 9.461 1.00 96.00 175 GLU A O 1
ATOM 1451 N N . ARG A 1 176 ? -10.794 -8.472 9.431 1.00 95.81 176 ARG A N 1
ATOM 1452 C CA . ARG A 1 176 ? -10.719 -8.527 7.961 1.00 95.81 176 ARG A CA 1
ATOM 1453 C C . ARG A 1 176 ? -11.373 -9.781 7.392 1.00 95.81 176 ARG A C 1
ATOM 1455 O O . ARG A 1 176 ? -12.079 -9.676 6.393 1.00 95.81 176 ARG A O 1
ATOM 1462 N N . LEU A 1 177 ? -11.211 -10.937 8.037 1.00 96.25 177 LEU A N 1
ATOM 1463 C CA . LEU A 1 177 ? -11.900 -12.158 7.613 1.00 96.25 177 LEU A CA 1
ATOM 1464 C C . LEU A 1 177 ? -13.425 -12.025 7.766 1.00 96.25 177 LEU A C 1
ATOM 1466 O O . LEU A 1 177 ? -14.168 -12.353 6.842 1.00 96.25 177 LEU A O 1
ATOM 1470 N N . ASN A 1 178 ? -13.884 -11.499 8.905 1.00 95.88 178 ASN A N 1
ATOM 1471 C CA . ASN A 1 178 ? -15.303 -11.262 9.167 1.00 95.88 178 ASN A CA 1
ATOM 1472 C C . ASN A 1 178 ? -15.912 -10.287 8.159 1.00 95.88 178 ASN A C 1
ATOM 1474 O O . ASN A 1 178 ? -17.024 -10.513 7.695 1.00 95.88 178 ASN A O 1
ATOM 1478 N N . TRP A 1 179 ? -15.179 -9.242 7.766 1.00 96.56 179 TRP A N 1
ATOM 1479 C CA . TRP A 1 179 ? -15.650 -8.299 6.756 1.00 96.56 179 TRP A CA 1
ATOM 1480 C C . TRP A 1 179 ? -15.976 -8.992 5.424 1.00 96.56 179 TRP A C 1
ATOM 1482 O O . TRP A 1 179 ? -17.060 -8.787 4.885 1.00 96.56 179 TRP A O 1
ATOM 1492 N N . TYR A 1 180 ? -15.103 -9.878 4.931 1.00 96.75 180 TYR A N 1
ATOM 1493 C CA . TYR A 1 180 ? -15.368 -10.649 3.709 1.00 96.75 180 TYR A CA 1
ATOM 1494 C C . TYR A 1 180 ? -16.559 -11.609 3.842 1.00 96.75 180 TYR A C 1
ATOM 1496 O O . TYR A 1 180 ? -17.370 -11.710 2.919 1.00 96.75 180 TYR A O 1
ATOM 1504 N N . LEU A 1 181 ? -16.695 -12.285 4.987 1.00 96.44 181 LEU A N 1
ATOM 1505 C CA . LEU A 1 181 ? -17.840 -13.162 5.260 1.00 96.44 181 LEU A CA 1
ATOM 1506 C C . LEU A 1 181 ? -19.157 -12.371 5.300 1.00 96.44 181 LEU A C 1
ATOM 1508 O O . LEU A 1 181 ? -20.143 -12.789 4.697 1.00 96.44 181 LEU A O 1
ATOM 1512 N N . ASN A 1 182 ? -19.156 -11.195 5.932 1.00 95.75 182 ASN A N 1
ATOM 1513 C CA . ASN A 1 182 ? -20.318 -10.307 6.027 1.00 95.75 182 ASN A CA 1
ATOM 1514 C C . ASN A 1 182 ? -20.730 -9.713 4.670 1.00 95.75 182 ASN A C 1
ATOM 1516 O O . ASN A 1 182 ? -21.886 -9.339 4.491 1.00 95.75 182 ASN A O 1
ATOM 1520 N N . LEU A 1 183 ? -19.812 -9.651 3.700 1.00 95.75 183 LEU A N 1
ATOM 1521 C CA . LEU A 1 183 ? -20.122 -9.307 2.308 1.00 95.75 183 LEU A CA 1
ATOM 1522 C C . LEU A 1 183 ? -20.744 -10.471 1.515 1.00 95.75 183 LEU A C 1
ATOM 1524 O O . LEU A 1 183 ? -21.094 -10.291 0.349 1.00 95.75 183 LEU A O 1
ATOM 1528 N N . GLY A 1 184 ? -20.877 -11.656 2.119 1.00 96.06 184 GLY A N 1
ATOM 1529 C CA . GLY A 1 184 ? -21.470 -12.841 1.500 1.00 96.06 184 GLY A CA 1
ATOM 1530 C C . GLY A 1 184 ? -20.473 -13.755 0.783 1.00 96.06 184 GLY A C 1
ATOM 1531 O O . GLY A 1 184 ? -20.891 -14.680 0.083 1.00 96.06 184 GLY A O 1
ATOM 1532 N N . ILE A 1 185 ? -19.159 -13.545 0.940 1.00 96.69 185 ILE A N 1
ATOM 1533 C CA . ILE A 1 185 ? -18.167 -14.476 0.389 1.00 96.69 185 ILE A CA 1
ATOM 1534 C C . ILE A 1 185 ? -18.211 -15.772 1.200 1.00 96.69 185 ILE A C 1
ATOM 1536 O O . ILE A 1 185 ? -18.074 -15.773 2.423 1.00 96.69 185 ILE A O 1
ATOM 1540 N N . LYS A 1 186 ? -18.388 -16.903 0.512 1.00 97.00 186 LYS A N 1
ATOM 1541 C CA . LYS A 1 186 ? -18.444 -18.220 1.154 1.00 97.00 186 LYS A CA 1
ATOM 1542 C C . LYS A 1 186 ? -17.111 -18.531 1.830 1.00 97.00 186 LYS A C 1
ATOM 1544 O O . LYS A 1 186 ? -16.063 -18.424 1.201 1.00 97.00 186 LYS A O 1
ATOM 1549 N N . LYS A 1 187 ? -17.160 -19.032 3.067 1.00 95.25 187 LYS A N 1
ATOM 1550 C CA . LYS A 1 187 ? -15.968 -19.442 3.830 1.00 95.25 187 LYS A CA 1
ATOM 1551 C C . LYS A 1 187 ? -15.075 -20.432 3.069 1.00 95.25 187 LYS A C 1
ATOM 1553 O O . LYS A 1 187 ? -13.864 -20.336 3.173 1.00 95.25 187 LYS A O 1
ATOM 1558 N N . ALA A 1 188 ? -15.658 -21.330 2.271 1.00 96.94 188 ALA A N 1
ATOM 1559 C CA . ALA A 1 188 ? -14.910 -22.281 1.441 1.00 96.94 188 ALA A CA 1
ATOM 1560 C C . ALA A 1 188 ? -14.028 -21.613 0.363 1.00 96.94 188 ALA A C 1
ATOM 1562 O O . ALA A 1 188 ? -13.075 -22.224 -0.108 1.00 96.94 188 ALA A O 1
ATOM 1563 N N . ASN A 1 189 ? -14.326 -20.361 0.001 1.00 96.56 189 ASN A N 1
ATOM 1564 C CA . ASN A 1 189 ? -13.576 -19.578 -0.982 1.00 96.56 189 ASN A CA 1
ATOM 1565 C C . ASN A 1 189 ? -12.570 -18.616 -0.328 1.00 96.56 189 ASN A C 1
ATOM 1567 O O . ASN A 1 189 ? -11.911 -17.860 -1.036 1.00 96.56 189 ASN A O 1
ATOM 1571 N N . LEU A 1 190 ? -12.471 -18.612 1.005 1.00 95.88 190 LEU A N 1
ATOM 1572 C CA . LEU A 1 190 ? -11.527 -17.793 1.759 1.00 95.88 190 LEU A CA 1
ATOM 1573 C C . LEU A 1 190 ? -10.509 -18.698 2.441 1.00 95.88 190 LEU A C 1
ATOM 1575 O O . LEU A 1 190 ? -10.856 -19.702 3.062 1.00 95.88 190 LEU A O 1
ATOM 1579 N N . ARG A 1 191 ? -9.242 -18.308 2.380 1.00 95.12 191 ARG A N 1
ATOM 1580 C CA . ARG A 1 191 ? -8.167 -18.958 3.127 1.00 95.12 191 ARG A CA 1
ATOM 1581 C C . ARG A 1 191 ? -7.240 -17.894 3.676 1.00 95.12 191 ARG A C 1
ATOM 1583 O O . ARG A 1 191 ? -7.216 -16.784 3.179 1.00 95.12 191 ARG A O 1
ATOM 1590 N N . ILE A 1 192 ? -6.484 -18.237 4.706 1.00 95.25 192 ILE A N 1
ATOM 1591 C CA . ILE A 1 192 ? -5.418 -17.370 5.198 1.00 95.25 192 ILE A CA 1
ATOM 1592 C C . ILE A 1 192 ? -4.111 -18.099 4.949 1.00 95.25 192 ILE A C 1
ATOM 1594 O O . ILE A 1 192 ? -3.939 -19.226 5.415 1.00 95.25 192 ILE A O 1
ATOM 1598 N N . ARG A 1 193 ? -3.199 -17.456 4.225 1.00 95.69 193 ARG A N 1
ATOM 1599 C CA . ARG A 1 193 ? -1.838 -17.943 4.017 1.00 95.69 193 ARG A CA 1
ATOM 1600 C C . ARG A 1 193 ? -0.895 -17.108 4.866 1.00 95.69 193 ARG A C 1
ATOM 1602 O O . ARG A 1 193 ? -0.831 -15.893 4.719 1.00 95.69 193 ARG A O 1
ATOM 1609 N N . GLU A 1 194 ? -0.160 -17.761 5.754 1.00 95.50 194 GLU A N 1
ATOM 1610 C CA . GLU A 1 194 ? 0.939 -17.104 6.454 1.00 95.50 194 GLU A CA 1
ATOM 1611 C C . GLU A 1 194 ? 2.140 -16.987 5.522 1.00 95.50 194 GLU A C 1
ATOM 1613 O O . GLU A 1 194 ? 2.527 -17.969 4.887 1.00 95.50 194 GLU A O 1
ATOM 1618 N N . VAL A 1 195 ? 2.679 -15.772 5.397 1.00 95.38 195 VAL A N 1
ATOM 1619 C CA . VAL A 1 195 ? 3.787 -15.491 4.482 1.00 95.38 195 VAL A CA 1
ATOM 1620 C C . VAL A 1 195 ? 5.074 -16.062 5.089 1.00 95.38 195 VAL A C 1
ATOM 1622 O O . VAL A 1 195 ? 5.451 -15.658 6.196 1.00 95.38 195 VAL A O 1
ATOM 1625 N N . PRO A 1 196 ? 5.755 -17.002 4.406 1.00 93.56 196 PRO A N 1
ATOM 1626 C CA . PRO A 1 196 ? 7.011 -17.572 4.881 1.00 93.56 196 PRO A CA 1
ATOM 1627 C C . PRO A 1 196 ? 8.099 -16.511 5.078 1.00 93.56 196 PRO A C 1
ATOM 1629 O O . PRO A 1 196 ? 8.134 -15.502 4.378 1.00 93.56 196 PRO A O 1
ATOM 1632 N N . LYS A 1 197 ? 9.045 -16.758 5.994 1.00 90.44 197 LYS A N 1
ATOM 1633 C CA . LYS A 1 197 ? 10.087 -15.780 6.366 1.00 90.44 197 LYS A CA 1
ATOM 1634 C C . LYS A 1 197 ? 10.928 -15.288 5.177 1.00 90.44 197 LYS A C 1
ATOM 1636 O O . LYS A 1 197 ? 11.354 -14.141 5.178 1.00 90.44 197 LYS A O 1
ATOM 1641 N N . ASN A 1 198 ? 11.166 -16.141 4.184 1.00 88.50 198 ASN A N 1
ATOM 1642 C CA . ASN A 1 198 ? 11.910 -15.824 2.960 1.00 88.50 198 ASN A CA 1
ATOM 1643 C C . ASN A 1 198 ? 11.102 -15.016 1.928 1.00 88.50 198 ASN A C 1
ATOM 1645 O O . ASN A 1 198 ? 11.697 -14.472 1.006 1.00 88.50 198 ASN A O 1
ATOM 1649 N N . GLU A 1 199 ? 9.777 -14.949 2.070 1.00 87.12 199 GLU A N 1
ATOM 1650 C CA . GLU A 1 199 ? 8.871 -14.170 1.213 1.00 87.12 199 GLU A CA 1
ATOM 1651 C C . GLU A 1 199 ? 8.396 -12.874 1.895 1.00 87.12 199 GLU A C 1
ATOM 1653 O O . GLU A 1 199 ? 7.675 -12.082 1.288 1.00 87.12 199 GLU A O 1
ATOM 1658 N N . LEU A 1 200 ? 8.776 -12.641 3.159 1.00 87.12 200 LEU A N 1
ATOM 1659 C CA . LEU A 1 200 ? 8.374 -11.439 3.883 1.00 87.12 200 LEU A CA 1
ATOM 1660 C C . LEU A 1 200 ? 8.951 -10.180 3.217 1.00 87.12 200 LEU A C 1
ATOM 1662 O O . LEU A 1 200 ? 10.151 -10.132 2.928 1.00 87.12 200 LEU A O 1
ATOM 1666 N N . PRO A 1 201 ? 8.137 -9.121 3.052 1.00 84.25 201 PRO A N 1
ATOM 1667 C CA . PRO A 1 201 ? 8.654 -7.802 2.718 1.00 84.25 201 PRO A CA 1
ATOM 1668 C C . PRO A 1 201 ? 9.717 -7.358 3.727 1.00 84.25 201 PRO A C 1
ATOM 1670 O O . PRO A 1 201 ? 9.619 -7.664 4.916 1.00 84.25 201 PRO A O 1
ATOM 1673 N N . HIS A 1 202 ? 10.697 -6.570 3.278 1.00 79.00 202 HIS A N 1
ATOM 1674 C CA . HIS A 1 202 ? 11.857 -6.156 4.085 1.00 79.00 202 HIS A CA 1
ATOM 1675 C C . HIS A 1 202 ? 11.500 -5.445 5.398 1.00 79.00 202 HIS A C 1
ATOM 1677 O O . HIS A 1 202 ? 12.295 -5.440 6.333 1.00 79.00 202 HIS A O 1
ATOM 1683 N N . TYR A 1 203 ? 10.313 -4.846 5.478 1.00 80.75 203 TYR A N 1
ATOM 1684 C CA . TYR A 1 203 ? 9.804 -4.136 6.652 1.00 80.75 203 TYR A CA 1
ATOM 1685 C C . TYR A 1 203 ? 8.904 -4.987 7.566 1.00 80.75 203 TYR A C 1
ATOM 1687 O O . TYR A 1 203 ? 8.503 -4.524 8.635 1.00 80.75 203 TYR A O 1
ATOM 1695 N N . ALA A 1 204 ? 8.525 -6.203 7.164 1.00 91.31 204 ALA A N 1
ATOM 1696 C CA . ALA A 1 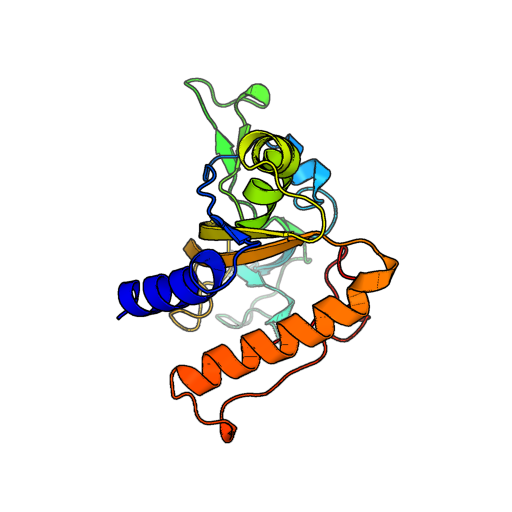204 ? 7.488 -6.975 7.838 1.00 91.31 204 ALA A CA 1
ATOM 1697 C C . ALA A 1 204 ? 8.070 -7.971 8.853 1.00 91.31 204 ALA A C 1
ATOM 1699 O O . ALA A 1 204 ? 8.836 -8.866 8.510 1.00 91.31 204 ALA A O 1
ATOM 1700 N N . LYS A 1 205 ? 7.627 -7.883 10.116 1.00 93.00 205 LYS A N 1
ATOM 1701 C CA . LYS A 1 205 ? 7.905 -8.911 11.140 1.00 93.00 205 LYS A CA 1
ATOM 1702 C C . LYS A 1 205 ? 7.078 -10.187 10.926 1.00 93.00 205 LYS A C 1
ATOM 1704 O O . LYS A 1 205 ? 7.530 -11.279 11.257 1.00 93.00 205 LYS A O 1
ATOM 1709 N N . ARG A 1 206 ? 5.845 -10.032 10.436 1.00 94.31 206 ARG A N 1
ATOM 1710 C CA . ARG A 1 206 ? 4.866 -11.091 10.152 1.00 94.31 206 ARG A CA 1
ATOM 1711 C C . ARG A 1 206 ? 3.849 -10.553 9.147 1.00 94.31 206 ARG A C 1
ATOM 1713 O O . ARG A 1 206 ? 3.440 -9.401 9.282 1.00 94.31 206 ARG A O 1
ATOM 1720 N N . ALA A 1 207 ? 3.416 -11.373 8.195 1.00 95.88 207 ALA A N 1
ATOM 1721 C CA . ALA A 1 207 ? 2.380 -11.018 7.230 1.00 95.88 207 ALA A CA 1
ATOM 1722 C C . ALA A 1 207 ? 1.447 -12.206 6.962 1.00 95.88 207 ALA A C 1
ATOM 1724 O O . ALA A 1 207 ? 1.840 -13.367 7.096 1.00 95.88 207 ALA A O 1
ATOM 1725 N N . LEU A 1 208 ? 0.199 -11.896 6.618 1.00 95.25 208 LEU A N 1
ATOM 1726 C CA . LEU A 1 208 ? -0.819 -12.8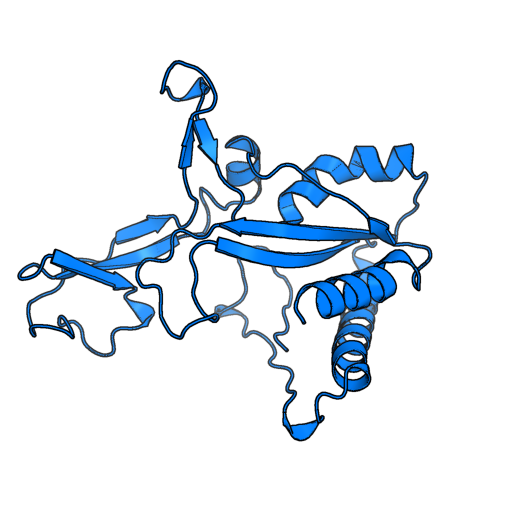59 6.213 1.00 95.25 208 LEU A CA 1
ATOM 1727 C C . LEU A 1 208 ? -1.478 -12.351 4.934 1.00 95.25 208 LEU A C 1
ATOM 1729 O O . LEU A 1 208 ? -1.852 -11.179 4.877 1.00 95.25 208 LEU A O 1
ATOM 1733 N N . ASP A 1 209 ? -1.701 -13.255 3.991 1.00 95.12 209 ASP A N 1
ATOM 1734 C CA . ASP A 1 209 ? -2.531 -13.016 2.814 1.00 95.12 209 ASP A CA 1
ATOM 1735 C C . ASP A 1 209 ? -3.901 -13.675 3.019 1.00 95.12 209 ASP A C 1
ATOM 1737 O O . ASP A 1 209 ? -3.987 -14.777 3.578 1.00 95.12 209 ASP A O 1
ATOM 1741 N N . ILE A 1 210 ? -4.964 -12.996 2.580 1.00 92.94 210 ILE A N 1
ATOM 1742 C CA . ILE A 1 210 ? -6.351 -13.492 2.565 1.00 92.94 210 ILE A CA 1
ATOM 1743 C C . ILE A 1 210 ? -6.747 -13.781 1.118 1.00 92.94 210 ILE A C 1
ATOM 1745 O O . ILE A 1 210 ? -6.553 -12.866 0.288 1.00 92.94 210 ILE A O 1
#

Mean predicted aligned error: 5.39 Å

Organism: NCBI:txid412755

Radius of gyration: 19.96 Å; Cα contacts (8 Å, |Δi|>4): 311; chains: 1; bounding box: 43×46×54 Å